Protein AF-A0A5U2F637-F1 (afdb_monomer_lite)

Secondary structure (DSSP, 8-state):
-PPP---TTTS-PPP--TTTTT-------HHHHHHHHHHHHHHHHHHHHTT-PPPPHHHHHHHHHHHHHHHHHHHHHHHHHHHHHHHH-TTHHHHHHHHTS-HHHHHHHHHHHHHHHHHHHHHHHTT----HHHHHIIIIIHHHHHHHHHHHHHHS-HHHHHHHHHTT-GGGGGTTT--HHHHHHHHHHHHHHHHHHHHHHHHTTGGG--HHHHHHHHHHHHHHHHHTT-PPTTHHHH---TT-SSPP-GGGHHHHHHHHT-HHHHHHHHHHHHHHHHHHHHHHTT-S-GGG--

Structure (mmCIF, N/CA/C/O backbone):
data_AF-A0A5U2F637-F1
#
_entry.id   AF-A0A5U2F637-F1
#
loop_
_atom_site.group_PDB
_atom_site.id
_atom_site.type_symbol
_atom_site.label_atom_id
_atom_site.label_alt_id
_atom_site.label_comp_id
_atom_site.label_asym_id
_atom_site.label_entity_id
_atom_site.label_seq_id
_atom_site.pdbx_PDB_ins_code
_atom_site.Cartn_x
_atom_site.Cartn_y
_atom_site.Cartn_z
_atom_site.occupancy
_atom_site.B_iso_or_equiv
_atom_site.auth_seq_id
_atom_site.auth_comp_id
_atom_site.auth_asym_id
_atom_site.auth_atom_id
_atom_site.pdbx_PDB_model_num
ATOM 1 N N . MET A 1 1 ? 24.796 -58.178 67.225 1.00 43.84 1 MET A N 1
ATOM 2 C CA . MET A 1 1 ? 25.295 -56.927 66.615 1.00 43.84 1 MET A CA 1
ATOM 3 C C . MET A 1 1 ? 24.790 -55.768 67.464 1.00 43.84 1 MET A C 1
ATOM 5 O O . MET A 1 1 ? 23.646 -55.365 67.313 1.00 43.84 1 MET A O 1
ATOM 9 N N . SER A 1 2 ? 25.582 -55.337 68.444 1.00 49.50 2 SER A N 1
ATOM 10 C CA . SER A 1 2 ? 25.265 -54.234 69.360 1.00 49.50 2 SER A CA 1
ATOM 11 C C . SER A 1 2 ? 25.283 -52.903 68.608 1.00 49.50 2 SER A C 1
ATOM 13 O O . SER A 1 2 ? 26.287 -52.576 67.977 1.00 49.50 2 SER A O 1
ATOM 15 N N . THR A 1 3 ? 24.191 -52.140 68.660 1.00 60.53 3 THR A N 1
ATOM 16 C CA . THR A 1 3 ? 24.142 -50.770 68.133 1.00 60.53 3 THR A CA 1
ATOM 17 C C . THR A 1 3 ? 25.149 -49.906 68.897 1.00 60.53 3 THR A C 1
ATOM 19 O O . THR A 1 3 ? 25.067 -49.863 70.127 1.00 60.53 3 THR A O 1
ATOM 22 N N . PRO A 1 4 ? 26.113 -49.250 68.228 1.00 63.94 4 PRO A N 1
ATOM 23 C CA . PRO A 1 4 ? 27.088 -48.418 68.917 1.00 63.94 4 PRO A CA 1
ATOM 24 C C . PRO A 1 4 ? 26.373 -47.252 69.606 1.00 63.94 4 PRO A C 1
ATOM 26 O O . PRO A 1 4 ? 25.524 -46.592 69.008 1.00 63.94 4 PRO A O 1
ATOM 29 N N . TYR A 1 5 ? 26.704 -47.027 70.878 1.00 67.06 5 TYR A N 1
ATOM 30 C CA . TYR A 1 5 ? 26.215 -45.896 71.661 1.00 67.06 5 TYR A CA 1
ATOM 31 C C . TYR A 1 5 ? 26.665 -44.594 70.984 1.00 67.06 5 TYR A C 1
ATOM 33 O O . TYR A 1 5 ? 27.862 -44.331 70.863 1.00 67.06 5 TYR A O 1
ATOM 41 N N . ALA A 1 6 ? 25.708 -43.816 70.479 1.00 64.56 6 ALA A N 1
ATOM 42 C CA . ALA A 1 6 ? 25.959 -42.530 69.845 1.00 64.56 6 ALA A CA 1
ATOM 43 C C . ALA A 1 6 ? 25.746 -41.422 70.880 1.00 64.56 6 ALA A C 1
ATOM 45 O O . ALA A 1 6 ? 24.657 -41.286 71.430 1.00 64.56 6 ALA A O 1
ATOM 46 N N . TRP A 1 7 ? 26.789 -40.638 71.149 1.00 70.44 7 TRP A N 1
ATOM 47 C CA . TRP A 1 7 ? 26.692 -39.439 71.981 1.00 70.44 7 TRP A CA 1
ATOM 48 C C . TRP A 1 7 ? 25.786 -38.396 71.306 1.00 70.44 7 TRP A C 1
ATOM 50 O O . TRP A 1 7 ? 25.763 -38.330 70.079 1.00 70.44 7 TRP A O 1
ATOM 60 N N . ASP A 1 8 ? 25.099 -37.545 72.078 1.00 67.12 8 ASP A N 1
ATOM 61 C CA . ASP A 1 8 ? 24.115 -36.561 71.570 1.00 67.12 8 ASP A CA 1
ATOM 62 C C . ASP A 1 8 ? 24.637 -35.667 70.432 1.00 67.12 8 ASP A C 1
ATOM 64 O O . ASP A 1 8 ? 23.891 -35.268 69.538 1.00 67.12 8 ASP A O 1
ATOM 68 N N . TRP A 1 9 ? 25.939 -35.370 70.420 1.00 70.56 9 TRP A N 1
ATOM 69 C CA . TRP A 1 9 ? 26.576 -34.571 69.370 1.00 70.56 9 TRP A CA 1
ATOM 70 C C . TRP A 1 9 ? 26.840 -35.347 68.068 1.00 70.56 9 TRP A C 1
ATOM 72 O O . TRP A 1 9 ? 27.072 -34.724 67.034 1.00 70.56 9 TRP A O 1
ATOM 82 N N . ASN A 1 10 ? 26.777 -36.680 68.114 1.00 70.88 10 ASN A N 1
ATOM 83 C CA . ASN A 1 10 ? 27.029 -37.606 67.009 1.00 70.88 10 ASN A CA 1
ATOM 84 C C . ASN A 1 10 ? 25.766 -38.390 66.584 1.00 70.88 10 ASN A C 1
ATOM 86 O O . ASN A 1 10 ? 25.824 -39.218 65.674 1.00 70.88 10 ASN A O 1
ATOM 90 N N . ALA A 1 11 ? 24.621 -38.145 67.231 1.00 76.06 11 ALA A N 1
ATOM 91 C CA . ALA A 1 11 ? 23.342 -38.718 66.834 1.00 76.06 11 ALA A CA 1
ATOM 92 C C . ALA A 1 11 ? 22.882 -38.129 65.480 1.00 76.06 11 ALA A C 1
ATOM 94 O O . ALA A 1 11 ? 23.006 -36.917 65.262 1.00 76.06 11 ALA A O 1
ATOM 95 N N . PRO A 1 12 ? 22.342 -38.946 64.552 1.00 69.62 12 PRO A N 1
ATOM 96 C CA . PRO A 1 12 ? 21.844 -38.453 63.273 1.00 69.62 12 PRO A CA 1
ATOM 97 C C . PRO A 1 12 ? 20.702 -37.463 63.519 1.00 69.62 12 PRO A C 1
ATOM 99 O O . PRO A 1 12 ? 19.648 -37.817 64.048 1.00 69.62 12 PRO A O 1
ATOM 102 N N . ARG A 1 13 ? 20.921 -36.197 63.153 1.00 70.12 13 ARG A N 1
ATOM 103 C CA . ARG A 1 13 ? 19.916 -35.147 63.334 1.00 70.12 13 ARG A CA 1
ATOM 104 C C . ARG A 1 13 ? 18.735 -35.393 62.387 1.00 70.12 13 ARG A C 1
ATOM 106 O O . ARG A 1 13 ? 18.966 -35.723 61.221 1.00 70.12 13 ARG A O 1
ATOM 113 N N . PRO A 1 14 ? 17.483 -35.215 62.843 1.00 71.44 14 PRO A N 1
ATOM 114 C CA . PRO A 1 14 ? 16.328 -35.317 61.963 1.00 71.44 14 PRO A CA 1
ATOM 115 C C . PRO A 1 14 ? 16.418 -34.256 60.861 1.00 71.44 14 PRO A C 1
ATOM 117 O O . PRO A 1 14 ? 16.835 -33.121 61.106 1.00 71.44 14 PRO A O 1
ATOM 120 N N . ALA A 1 15 ? 16.036 -34.631 59.639 1.00 72.88 15 ALA A N 1
ATOM 121 C CA . ALA A 1 15 ? 16.039 -33.718 58.505 1.00 72.88 15 ALA A CA 1
ATOM 122 C C . ALA A 1 15 ? 15.126 -32.514 58.787 1.00 72.88 15 ALA A C 1
ATOM 124 O O . ALA A 1 15 ? 13.973 -32.672 59.196 1.00 72.88 15 ALA A O 1
ATOM 125 N N . ILE A 1 16 ? 15.655 -31.311 58.574 1.00 66.56 16 ILE A N 1
ATOM 126 C CA . ILE A 1 16 ? 14.912 -30.065 58.753 1.00 66.56 16 ILE A CA 1
ATOM 127 C C . ILE A 1 16 ? 13.988 -29.888 57.548 1.00 66.56 16 ILE A C 1
ATOM 129 O O . ILE A 1 16 ? 14.459 -29.699 56.428 1.00 66.56 16 ILE A O 1
ATOM 133 N N . ASP A 1 17 ? 12.677 -29.939 57.772 1.00 68.69 17 ASP A N 1
ATOM 134 C CA . ASP A 1 17 ? 11.682 -29.609 56.753 1.00 68.69 17 ASP A CA 1
ATOM 135 C C . ASP A 1 17 ? 11.504 -28.071 56.668 1.00 68.69 17 ASP A C 1
ATOM 137 O O . ASP A 1 17 ? 11.117 -27.443 57.663 1.00 68.69 17 ASP A O 1
ATOM 141 N N . PRO A 1 18 ? 11.770 -27.437 55.504 1.00 72.00 18 PRO A N 1
ATOM 142 C CA . PRO A 1 18 ? 11.666 -25.986 55.326 1.00 72.00 18 PRO A CA 1
ATOM 143 C C . PRO A 1 18 ? 10.279 -25.412 55.633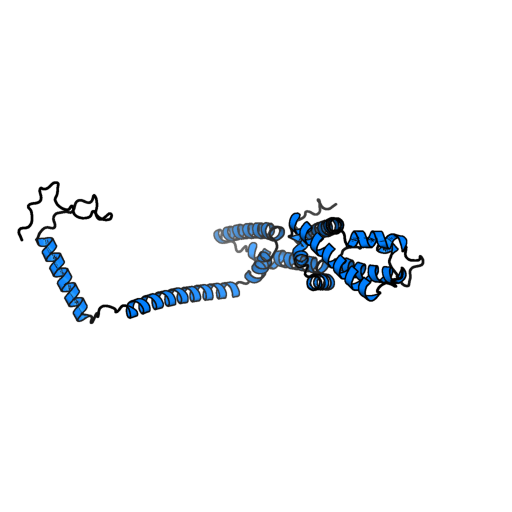 1.00 72.00 18 PRO A C 1
ATOM 145 O O . PRO A 1 18 ? 10.166 -24.236 55.972 1.00 72.00 18 PRO A O 1
ATOM 148 N N . ALA A 1 19 ? 9.216 -26.217 55.522 1.00 67.88 19 ALA A N 1
ATOM 149 C CA . ALA A 1 19 ? 7.849 -25.771 55.788 1.00 67.88 19 ALA A CA 1
ATOM 150 C C . ALA A 1 19 ? 7.513 -25.687 57.291 1.00 67.88 19 ALA A C 1
ATOM 152 O O . ALA A 1 19 ? 6.564 -24.991 57.682 1.00 67.88 19 ALA A O 1
ATOM 153 N N . THR A 1 20 ? 8.276 -26.391 58.135 1.00 61.56 20 THR A N 1
ATOM 154 C CA . THR A 1 20 ? 8.014 -26.540 59.576 1.00 61.56 20 THR A CA 1
ATOM 155 C C . THR A 1 20 ? 9.122 -25.998 60.483 1.00 61.56 20 THR A C 1
ATOM 157 O O . THR A 1 20 ? 8.924 -25.929 61.696 1.00 61.56 20 THR A O 1
ATOM 160 N N . PHE A 1 21 ? 10.252 -25.554 59.932 1.00 62.06 21 PHE A N 1
ATOM 161 C CA . PHE A 1 21 ? 11.333 -24.925 60.692 1.00 62.06 21 PHE A CA 1
ATOM 162 C C . PHE A 1 21 ? 10.887 -23.599 61.346 1.00 62.06 21 PHE A C 1
ATOM 164 O O . PHE A 1 21 ? 10.328 -22.726 60.683 1.00 62.06 21 PHE A O 1
ATOM 171 N N . GLY A 1 22 ? 11.131 -23.446 62.654 1.00 65.31 22 GLY A N 1
ATOM 172 C CA . GLY A 1 22 ? 10.859 -22.214 63.413 1.00 65.31 22 GLY A CA 1
ATOM 173 C C . GLY A 1 22 ? 9.436 -22.049 63.964 1.00 65.31 22 GLY A C 1
ATOM 174 O O . GLY A 1 22 ? 9.148 -21.021 64.570 1.00 65.31 22 GLY A O 1
ATOM 175 N N . LYS A 1 23 ? 8.544 -23.033 63.788 1.00 67.44 23 LYS A N 1
ATOM 176 C CA . LYS A 1 23 ? 7.214 -23.035 64.420 1.00 67.44 23 LYS A CA 1
ATOM 177 C C . LYS A 1 23 ? 7.247 -23.891 65.685 1.00 67.44 23 LYS A C 1
ATOM 179 O O . LYS A 1 23 ? 7.591 -25.070 65.604 1.00 67.44 23 LYS A O 1
ATOM 184 N N . GLU A 1 24 ? 6.882 -23.314 66.830 1.00 60.28 24 GLU A N 1
ATOM 185 C CA . GLU A 1 24 ? 6.656 -24.076 68.062 1.00 60.28 24 GLU A CA 1
ATOM 186 C C . GLU A 1 24 ? 5.583 -25.134 67.790 1.00 60.28 24 GLU A C 1
ATOM 188 O O . GLU A 1 24 ? 4.467 -24.819 67.373 1.00 60.28 24 GLU A O 1
ATOM 193 N N . ARG A 1 25 ? 5.940 -26.409 67.962 1.00 59.81 25 ARG A N 1
ATOM 194 C CA . ARG A 1 25 ? 4.956 -27.489 67.959 1.00 59.81 25 ARG A CA 1
ATOM 195 C C . ARG A 1 25 ? 4.357 -27.516 69.362 1.00 59.81 25 ARG A C 1
ATOM 197 O O . ARG A 1 25 ? 5.101 -27.849 70.283 1.00 59.81 25 ARG A O 1
ATOM 204 N N . PRO A 1 26 ? 3.074 -27.171 69.562 1.00 63.19 26 PRO A N 1
ATOM 205 C CA . PRO A 1 26 ? 2.444 -27.469 70.837 1.00 63.19 26 PRO A CA 1
ATOM 206 C C . PRO A 1 26 ? 2.531 -28.983 71.038 1.00 63.19 26 PRO A C 1
ATOM 208 O O . PRO A 1 26 ? 2.247 -29.739 70.105 1.00 63.19 26 PRO A 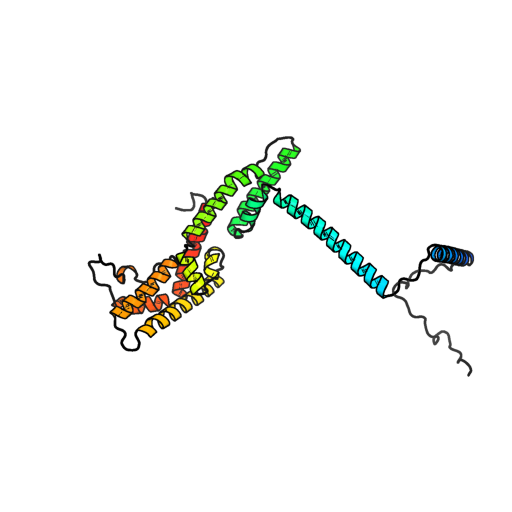O 1
ATOM 211 N N . GLU A 1 27 ? 2.970 -29.435 72.214 1.00 63.97 27 GLU A N 1
ATOM 212 C CA . GLU A 1 27 ? 2.889 -30.856 72.539 1.00 63.97 27 GLU A CA 1
ATOM 213 C C . GLU A 1 27 ? 1.414 -31.250 72.462 1.00 63.97 27 GLU A C 1
ATOM 215 O O . GLU A 1 27 ? 0.579 -30.752 73.221 1.00 63.97 27 GLU A O 1
ATOM 220 N N . GLU A 1 28 ? 1.063 -32.054 71.457 1.00 62.44 28 GLU A N 1
ATOM 221 C CA . GLU A 1 28 ? -0.312 -32.489 71.258 1.00 62.44 28 GLU A CA 1
ATOM 222 C C . GLU A 1 28 ? -0.743 -33.254 72.512 1.00 62.44 28 GLU A C 1
ATOM 224 O O . GLU A 1 28 ? -0.274 -34.364 72.770 1.00 62.44 28 GLU A O 1
ATOM 229 N N . SER A 1 29 ? -1.629 -32.646 73.309 1.00 78.31 29 SER A N 1
ATOM 230 C CA . SER A 1 29 ? -2.263 -33.310 74.446 1.00 78.31 29 SER A CA 1
ATOM 231 C C . SER A 1 29 ? -2.798 -34.669 73.994 1.00 78.31 29 SER A C 1
ATOM 233 O O . SER A 1 29 ? -3.396 -34.781 72.919 1.00 78.31 29 SER A O 1
ATOM 235 N N . GLY A 1 30 ? -2.603 -35.710 74.811 1.00 81.06 30 GLY A N 1
ATOM 236 C CA . GLY A 1 30 ? -3.039 -37.072 74.481 1.00 81.06 30 GLY A CA 1
ATOM 237 C C . GLY A 1 30 ? -4.517 -37.145 74.074 1.00 81.06 30 GLY A C 1
ATOM 238 O O . GLY A 1 30 ? -4.877 -37.943 73.212 1.00 81.06 30 GLY A O 1
ATOM 239 N N . LEU A 1 31 ? -5.348 -36.242 74.609 1.00 84.25 31 LEU A N 1
ATOM 240 C CA . LEU A 1 31 ? -6.750 -36.070 74.227 1.00 84.25 31 LEU A CA 1
ATOM 241 C C . LEU A 1 31 ? -6.914 -35.609 72.768 1.00 84.25 31 LEU A C 1
ATOM 243 O O . LEU A 1 31 ? -7.700 -36.188 72.028 1.00 84.25 31 LEU A O 1
ATOM 247 N N . THR A 1 32 ? -6.157 -34.602 72.331 1.00 84.94 32 THR A N 1
ATOM 248 C CA . THR A 1 32 ? -6.201 -34.066 70.960 1.00 84.94 32 THR A CA 1
ATOM 249 C C . THR A 1 32 ? -5.824 -35.136 69.942 1.00 84.94 32 THR A C 1
ATOM 251 O O . THR A 1 32 ? -6.454 -35.260 68.892 1.00 84.94 32 THR A O 1
ATOM 254 N N . ARG A 1 33 ? -4.835 -35.969 70.284 1.00 83.06 33 ARG A N 1
ATOM 255 C CA . ARG A 1 33 ? -4.429 -37.105 69.455 1.00 83.06 33 ARG A CA 1
ATOM 256 C C . ARG A 1 33 ? -5.527 -38.167 69.358 1.00 83.06 33 ARG A C 1
ATOM 258 O O . ARG A 1 33 ? -5.734 -38.718 68.281 1.00 83.06 33 ARG A O 1
ATOM 265 N N . LEU A 1 34 ? -6.234 -38.439 70.458 1.00 88.25 34 LEU A N 1
ATOM 266 C CA . LEU A 1 34 ? -7.373 -39.363 70.474 1.00 88.25 34 LEU A CA 1
ATOM 267 C C . LEU A 1 34 ? -8.562 -38.830 69.665 1.00 88.25 34 LEU A C 1
ATOM 269 O O . LEU A 1 34 ? -9.147 -39.595 68.904 1.00 88.25 34 LEU A O 1
ATOM 273 N N . ILE A 1 35 ? -8.870 -37.533 69.759 1.00 89.56 35 ILE A N 1
ATOM 274 C CA . ILE A 1 35 ? -9.914 -36.881 68.950 1.00 89.56 35 ILE A CA 1
ATOM 275 C C . ILE A 1 35 ? -9.577 -37.003 67.459 1.00 89.56 35 ILE A C 1
ATOM 277 O O . ILE A 1 35 ? -10.392 -37.491 66.687 1.00 89.56 35 ILE A O 1
ATOM 281 N N . ALA A 1 36 ? -8.341 -36.686 67.063 1.00 87.62 36 ALA A N 1
ATOM 282 C CA . ALA A 1 36 ? -7.905 -36.808 65.671 1.00 87.62 36 ALA A CA 1
ATOM 283 C C . ALA A 1 36 ? -7.944 -38.257 65.139 1.00 87.62 36 ALA A C 1
ATOM 285 O O . ALA A 1 36 ? -8.124 -38.478 63.938 1.00 87.62 36 ALA A O 1
ATOM 286 N N . LEU A 1 37 ? -7.746 -39.256 6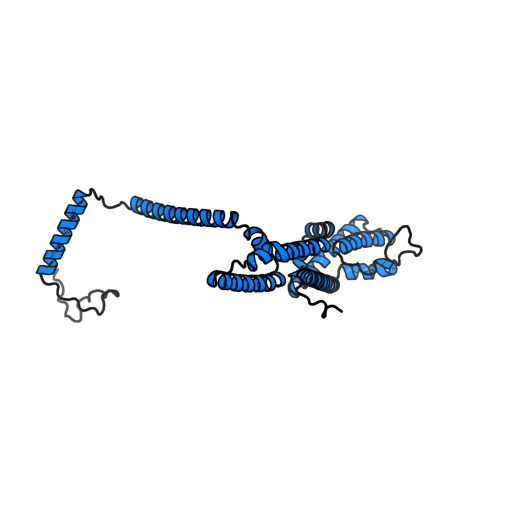6.007 1.00 89.50 37 LEU A N 1
ATOM 287 C CA . LEU A 1 37 ? -7.907 -40.668 65.649 1.00 89.50 37 LEU A CA 1
ATOM 288 C C . LEU A 1 37 ? -9.382 -41.031 65.451 1.00 89.50 37 LEU A C 1
ATOM 290 O O . LEU A 1 37 ? -9.694 -41.690 64.461 1.00 89.50 37 LEU A O 1
ATOM 294 N N . PHE A 1 38 ? -10.266 -40.556 66.331 1.00 90.56 38 PHE A N 1
ATOM 295 C CA . PHE A 1 38 ? -11.715 -40.737 66.211 1.00 90.56 38 PHE A CA 1
ATOM 296 C C . PHE A 1 38 ? -12.266 -40.081 64.942 1.00 90.56 38 PHE A C 1
ATOM 298 O O . PHE A 1 38 ? -12.984 -40.726 64.183 1.00 90.56 38 PHE A O 1
ATOM 305 N N . ASP A 1 39 ? -11.858 -38.844 64.653 1.00 90.94 39 ASP A N 1
ATOM 306 C CA . ASP A 1 39 ? -12.249 -38.127 63.436 1.00 90.94 39 ASP A CA 1
ATOM 307 C C . ASP A 1 39 ? -11.784 -38.877 62.181 1.00 90.94 39 ASP A C 1
ATOM 309 O O . ASP A 1 39 ? -12.542 -39.048 61.227 1.00 90.94 39 ASP A O 1
ATOM 313 N N . ARG A 1 40 ? -10.556 -39.416 62.191 1.00 86.31 40 ARG A N 1
ATOM 314 C CA . ARG A 1 40 ? -10.055 -40.269 61.101 1.00 86.31 40 ARG A CA 1
ATOM 315 C C . ARG A 1 40 ? -10.835 -41.571 60.955 1.00 86.31 40 ARG A C 1
ATOM 317 O O . ARG A 1 40 ? -10.991 -42.049 59.831 1.00 86.31 40 ARG A O 1
ATOM 324 N N . GLU A 1 41 ? -11.275 -42.185 62.049 1.00 86.81 41 GLU A N 1
ATOM 325 C CA . GLU A 1 41 ? -12.129 -43.375 61.996 1.00 86.81 41 GLU A CA 1
ATOM 326 C C . GLU A 1 41 ? -13.518 -43.046 61.451 1.00 86.81 41 GLU A C 1
ATOM 328 O O . GLU A 1 41 ? -14.007 -43.772 60.583 1.00 86.81 41 GLU A O 1
ATOM 333 N N . GLU A 1 42 ? -14.115 -41.927 61.863 1.00 85.69 42 GLU A N 1
ATOM 334 C CA . GLU A 1 42 ? -15.370 -41.439 61.294 1.00 85.69 42 GLU A CA 1
ATOM 335 C C . GLU A 1 42 ? -15.237 -41.151 59.800 1.00 85.69 42 GLU A C 1
ATOM 337 O O . GLU A 1 42 ? -16.087 -41.566 59.010 1.00 85.69 42 GLU A O 1
ATOM 342 N N . GLU A 1 43 ? -14.165 -40.475 59.387 1.00 82.19 43 GLU A N 1
ATOM 343 C CA . GLU A 1 43 ? -13.862 -40.239 57.981 1.00 82.19 43 GLU A CA 1
ATOM 344 C C . GLU A 1 43 ? -13.751 -41.565 57.229 1.00 82.19 43 GLU A C 1
ATOM 346 O O . GLU A 1 43 ? -14.415 -41.739 56.210 1.00 82.19 43 GLU A O 1
ATOM 351 N N . ARG A 1 44 ? -12.987 -42.539 57.738 1.00 78.31 44 ARG A N 1
ATOM 352 C CA . ARG A 1 44 ? -12.861 -43.872 57.122 1.00 78.31 44 ARG A CA 1
ATOM 353 C C . ARG A 1 44 ? -14.205 -44.588 57.016 1.00 78.31 44 ARG A C 1
ATOM 355 O O . ARG A 1 44 ? -14.497 -45.154 55.965 1.00 78.31 44 ARG A O 1
ATOM 362 N N . ALA A 1 45 ? -15.038 -44.529 58.052 1.00 81.88 45 ALA A N 1
ATOM 363 C CA . ALA A 1 45 ? -16.374 -45.112 58.040 1.00 81.88 45 ALA A CA 1
ATOM 364 C C . ALA A 1 45 ? -17.289 -44.415 57.017 1.00 81.88 45 ALA A C 1
ATOM 366 O O . ALA A 1 45 ? -18.041 -45.082 56.306 1.00 81.88 45 ALA A O 1
ATOM 367 N N . ARG A 1 46 ? -17.200 -43.084 56.884 1.00 80.19 46 ARG A N 1
ATOM 368 C CA . ARG A 1 46 ? -17.910 -42.303 55.855 1.00 80.19 46 ARG A CA 1
ATOM 369 C C . ARG A 1 46 ? -17.416 -42.645 54.446 1.00 80.19 46 ARG A C 1
ATOM 371 O O . ARG A 1 46 ? -18.243 -42.820 53.559 1.00 80.19 46 ARG A O 1
ATOM 378 N N . TRP A 1 47 ? -16.106 -42.797 54.252 1.00 69.44 47 TRP A N 1
ATOM 379 C CA . TRP A 1 47 ? -15.472 -43.205 52.990 1.00 69.44 47 TRP A CA 1
ATOM 380 C C . TRP A 1 47 ? -15.857 -44.630 52.564 1.00 69.44 47 TRP A C 1
ATOM 382 O O . TRP A 1 47 ? -16.094 -44.877 51.382 1.00 69.44 47 TRP A O 1
ATOM 392 N N . GLN A 1 48 ? -15.967 -45.560 53.517 1.00 71.06 48 GLN A N 1
ATOM 393 C CA . GLN A 1 48 ? -16.445 -46.921 53.255 1.00 71.06 48 GLN A CA 1
ATOM 394 C C . GLN A 1 48 ? -17.942 -46.944 52.919 1.00 71.06 48 GLN A C 1
ATOM 396 O O . GLN A 1 48 ? -18.346 -47.620 51.976 1.00 71.06 48 GLN A O 1
ATOM 401 N N . LYS A 1 49 ? -18.764 -46.162 53.635 1.00 74.25 49 LYS A N 1
ATOM 402 C CA . LYS A 1 49 ? -20.206 -46.032 53.356 1.00 74.25 49 LYS A CA 1
ATOM 403 C C . LYS A 1 49 ? -20.501 -45.342 52.021 1.00 74.25 49 LYS A C 1
ATOM 405 O O . LYS A 1 49 ? -21.499 -45.668 51.391 1.00 74.25 49 LYS A O 1
ATOM 410 N N . SER A 1 50 ? -19.654 -44.411 51.580 1.00 64.88 50 SER A N 1
ATOM 411 C CA . SER A 1 50 ? -19.815 -43.701 50.304 1.00 64.88 50 SER A CA 1
ATOM 412 C C . SER A 1 50 ? -19.308 -44.482 49.084 1.00 64.88 50 SER A C 1
ATOM 414 O O . SER A 1 50 ? -19.384 -43.971 47.968 1.00 64.88 50 SER A O 1
ATOM 416 N N . GLY A 1 51 ? -18.797 -45.709 49.269 1.00 64.88 51 GLY A N 1
ATOM 417 C CA . GLY A 1 51 ? -18.268 -46.533 48.177 1.00 64.88 51 GLY A CA 1
ATOM 418 C C . GLY A 1 51 ? -17.016 -45.942 47.519 1.00 64.88 51 GLY A C 1
ATOM 419 O O . GLY A 1 51 ? -16.722 -46.240 46.360 1.00 64.88 51 GLY A O 1
ATOM 420 N N . GLY A 1 52 ? -16.288 -45.071 48.226 1.00 61.00 52 GLY A N 1
ATOM 421 C CA . GLY A 1 52 ? -15.136 -44.357 47.689 1.00 61.00 52 GLY A CA 1
ATOM 422 C C . GLY A 1 52 ? -13.922 -45.266 47.506 1.00 61.00 52 GLY A C 1
ATOM 423 O O . GLY A 1 52 ? -13.068 -45.346 48.385 1.00 61.00 52 GLY A O 1
ATOM 424 N N . SER A 1 53 ? -13.814 -45.925 46.352 1.00 65.88 53 SER A N 1
ATOM 425 C CA . SER A 1 53 ? -12.568 -46.580 45.940 1.00 65.88 53 SER A CA 1
ATOM 426 C C . SER A 1 53 ? -11.482 -45.517 45.690 1.00 65.88 53 SER A C 1
ATOM 428 O O . SER A 1 53 ? -11.784 -44.487 45.071 1.00 65.88 53 SER A O 1
ATOM 430 N N . PRO A 1 54 ? -10.225 -45.701 46.147 1.00 67.88 54 PRO A N 1
ATOM 431 C CA . PRO A 1 54 ? -9.141 -44.775 45.839 1.00 67.88 54 PRO A CA 1
ATOM 432 C C . PRO A 1 54 ? -9.017 -44.616 44.322 1.00 67.88 54 PRO A C 1
ATOM 434 O O . PRO A 1 54 ? -8.721 -45.584 43.630 1.00 67.88 54 PRO A O 1
ATOM 437 N N . LYS A 1 55 ? -9.236 -43.399 43.800 1.00 66.31 55 LYS A N 1
ATOM 438 C CA . LYS A 1 55 ? -9.148 -43.139 42.354 1.00 66.31 55 LYS A CA 1
ATOM 439 C C . LYS A 1 55 ? -7.816 -43.647 41.818 1.00 66.31 55 LYS A C 1
ATOM 441 O O . LYS A 1 55 ? -6.752 -43.156 42.234 1.00 66.31 55 LYS A O 1
ATOM 446 N N . THR A 1 56 ? -7.898 -44.608 40.902 1.00 76.81 56 THR A N 1
ATOM 447 C CA . THR A 1 56 ? -6.736 -45.201 40.248 1.00 76.81 56 THR A CA 1
ATOM 448 C C . THR A 1 56 ? -6.026 -44.105 39.451 1.00 76.81 56 THR A C 1
ATOM 450 O O . THR A 1 56 ? -6.634 -43.110 39.055 1.00 76.81 56 THR A O 1
ATOM 453 N N . TYR A 1 57 ? -4.722 -44.239 39.212 1.00 77.00 57 TYR A N 1
ATOM 454 C CA . TYR A 1 57 ? -3.963 -43.288 38.389 1.00 77.00 57 TYR A CA 1
ATOM 455 C C . TYR A 1 57 ? -4.665 -42.873 37.068 1.00 77.00 57 TYR A C 1
ATOM 457 O O . TYR A 1 57 ? -4.774 -41.666 36.832 1.00 77.00 57 TYR A O 1
ATOM 465 N N . PRO A 1 58 ? -5.224 -43.794 36.249 1.00 81.69 58 PRO A N 1
ATOM 466 C CA . PRO A 1 58 ? -5.994 -43.424 35.059 1.00 81.69 58 PRO A CA 1
ATOM 467 C C . PRO A 1 58 ? -7.257 -42.604 35.363 1.00 81.69 58 PRO A C 1
ATOM 469 O O . PRO A 1 58 ? -7.557 -41.680 34.612 1.00 81.69 58 PRO A O 1
ATOM 472 N N . ASP A 1 59 ? -7.947 -42.846 36.481 1.00 81.06 59 ASP A N 1
ATOM 473 C CA . ASP A 1 59 ? -9.127 -42.060 36.879 1.00 81.06 59 ASP A CA 1
ATOM 474 C C . ASP A 1 59 ? -8.749 -40.613 37.216 1.00 81.06 59 ASP A C 1
ATOM 476 O O . ASP A 1 59 ? -9.477 -39.679 36.892 1.00 81.06 59 ASP A O 1
ATOM 480 N N . ARG A 1 60 ? -7.570 -40.397 37.815 1.00 79.88 60 ARG A N 1
ATOM 481 C CA . ARG A 1 60 ? -7.049 -39.043 38.079 1.00 79.88 60 ARG A CA 1
ATOM 482 C C . ARG A 1 60 ? -6.674 -38.322 36.785 1.00 79.88 60 ARG A C 1
ATOM 484 O O . ARG A 1 60 ? -6.892 -37.116 36.665 1.00 79.88 60 ARG A O 1
ATOM 491 N N . ILE A 1 61 ? -6.123 -39.041 35.806 1.00 83.69 61 ILE A N 1
ATOM 492 C CA . ILE A 1 61 ? -5.871 -38.483 34.471 1.00 83.69 61 ILE A CA 1
ATOM 493 C C . ILE A 1 61 ? -7.199 -38.107 33.806 1.00 83.69 61 ILE A C 1
ATOM 495 O O . ILE A 1 61 ? -7.323 -37.001 33.279 1.00 83.69 61 ILE A O 1
ATOM 499 N N . ARG A 1 62 ? -8.216 -38.970 33.888 1.00 84.38 62 ARG A N 1
ATOM 500 C CA . ARG A 1 62 ? -9.541 -38.688 33.331 1.00 84.38 62 ARG A CA 1
ATOM 501 C C . ARG A 1 62 ? -10.191 -37.467 33.987 1.00 84.38 62 ARG A C 1
ATOM 503 O O . ARG A 1 62 ? -10.529 -36.519 33.297 1.00 84.38 62 ARG A O 1
ATOM 510 N N . ASP A 1 63 ? -10.200 -37.388 35.314 1.00 84.69 63 ASP A N 1
ATOM 511 C CA . ASP A 1 63 ? -10.705 -36.211 36.036 1.00 84.69 63 ASP A CA 1
ATOM 512 C C . ASP A 1 63 ? -9.975 -34.912 35.648 1.00 84.69 63 ASP A C 1
ATOM 514 O O . ASP A 1 63 ? -10.576 -33.842 35.532 1.00 84.69 63 ASP A O 1
ATOM 518 N N . THR A 1 64 ? -8.646 -34.962 35.501 1.00 85.25 64 THR A N 1
ATOM 519 C CA . THR A 1 64 ? -7.858 -33.767 35.151 1.00 85.25 64 THR A CA 1
ATOM 520 C C . THR A 1 64 ? -8.073 -33.335 33.705 1.00 85.25 64 THR A C 1
ATOM 522 O O . THR A 1 64 ? -8.076 -32.133 33.431 1.00 85.25 64 THR A O 1
ATOM 525 N N . THR A 1 65 ? -8.274 -34.283 32.790 1.00 86.44 65 THR A N 1
ATOM 526 C CA . THR A 1 65 ? -8.617 -34.005 31.390 1.00 86.44 65 THR A CA 1
ATOM 527 C C . THR A 1 65 ? -10.040 -33.467 31.276 1.00 86.44 65 THR A C 1
ATOM 529 O O . THR A 1 65 ? -10.205 -32.379 30.735 1.00 86.44 65 THR A O 1
ATOM 532 N N . GLU A 1 66 ? -11.022 -34.090 31.927 1.00 88.50 66 GLU A N 1
ATOM 533 C CA . GLU A 1 66 ? -12.412 -33.614 32.001 1.00 88.50 66 GLU A CA 1
ATOM 534 C C . GLU A 1 66 ? -12.503 -32.187 32.577 1.00 88.50 66 GLU A C 1
ATOM 536 O O . GLU A 1 66 ? -13.194 -31.320 32.040 1.00 88.50 66 GLU A O 1
ATOM 541 N N . ARG A 1 67 ? -11.747 -31.867 33.638 1.00 87.69 67 ARG A N 1
ATOM 542 C CA . ARG A 1 67 ? -11.679 -30.494 34.184 1.00 87.69 67 ARG A CA 1
ATOM 543 C C . ARG A 1 67 ? -11.083 -29.488 33.199 1.00 87.69 67 ARG A C 1
ATOM 545 O O . ARG A 1 67 ? -11.504 -28.333 33.164 1.00 87.69 67 ARG A O 1
ATOM 552 N N . ARG A 1 68 ? -10.082 -29.893 32.414 1.00 87.94 68 ARG A N 1
ATOM 553 C CA . ARG A 1 68 ? -9.483 -29.036 31.377 1.00 87.94 68 ARG A CA 1
ATOM 554 C C . ARG A 1 68 ? -10.437 -28.831 30.208 1.00 87.94 68 ARG A C 1
ATOM 556 O O . ARG A 1 68 ? -10.522 -27.714 29.706 1.00 87.94 68 ARG A O 1
ATOM 563 N N . GLU A 1 69 ? -11.145 -29.876 29.799 1.00 90.62 69 GLU A N 1
ATOM 564 C CA . GLU A 1 69 ? -12.145 -29.832 28.733 1.00 90.62 69 GLU A CA 1
ATOM 565 C C . GLU A 1 69 ? -13.327 -28.956 29.135 1.00 90.62 69 GLU A C 1
ATOM 567 O O . GLU A 1 69 ? -13.612 -27.983 28.452 1.00 90.62 69 GLU A O 1
ATOM 572 N N . THR A 1 70 ? -13.906 -29.157 30.318 1.00 91.88 70 THR A N 1
ATOM 573 C CA . THR A 1 70 ? -14.993 -28.305 30.837 1.00 91.88 70 THR A CA 1
ATOM 574 C C . THR A 1 70 ? -14.576 -26.839 31.017 1.00 91.88 70 THR A C 1
ATOM 576 O O . THR A 1 70 ? -15.336 -25.920 30.689 1.00 91.88 70 THR A O 1
ATOM 579 N N . ALA A 1 71 ? -13.349 -26.571 31.478 1.00 92.00 71 ALA A N 1
ATOM 580 C CA . ALA A 1 71 ? -12.797 -25.215 31.541 1.00 92.00 71 ALA A CA 1
ATOM 581 C C . ALA A 1 71 ? -12.577 -24.602 30.144 1.00 92.00 71 ALA A C 1
ATOM 583 O O . ALA A 1 71 ? -12.787 -23.404 29.932 1.00 92.00 71 ALA A O 1
ATOM 584 N N . ARG A 1 72 ? -12.160 -25.412 29.167 1.00 92.12 72 ARG A N 1
ATOM 585 C CA . ARG A 1 72 ? -12.026 -24.990 27.771 1.00 92.12 72 ARG A CA 1
ATOM 586 C C . ARG A 1 72 ? -13.398 -24.707 27.162 1.00 92.12 72 ARG A C 1
ATOM 588 O O . ARG A 1 72 ? -13.557 -23.662 26.538 1.00 92.12 72 ARG A O 1
ATOM 595 N N . ASP A 1 73 ? -14.374 -25.575 27.379 1.00 92.56 73 ASP A N 1
ATOM 596 C CA . ASP A 1 73 ? -15.718 -25.482 26.814 1.00 92.56 73 ASP A CA 1
ATOM 597 C C . ASP A 1 73 ? -16.488 -24.301 27.393 1.00 92.56 73 ASP A C 1
ATOM 599 O O . ASP A 1 73 ? -17.073 -23.519 26.645 1.00 92.56 73 ASP A O 1
ATOM 603 N N . SER A 1 74 ? -16.400 -24.075 28.705 1.00 93.25 74 SER A N 1
ATOM 604 C CA . SER A 1 74 ? -16.942 -22.861 29.331 1.00 93.25 74 SER A CA 1
ATOM 605 C C . SER A 1 74 ? -16.306 -21.588 28.760 1.00 93.25 74 SER A C 1
ATOM 607 O O . SER A 1 74 ? -17.015 -20.628 28.449 1.00 93.25 74 SER A O 1
ATOM 609 N N . LYS A 1 75 ? -14.987 -21.583 28.518 1.00 93.31 75 LYS A N 1
ATOM 610 C CA . LYS A 1 75 ? -14.289 -20.459 27.871 1.00 93.31 75 LYS A CA 1
ATOM 611 C C . LYS A 1 75 ? -14.690 -20.276 26.404 1.00 93.31 75 LYS A C 1
ATOM 613 O O . LYS A 1 75 ? -14.801 -19.141 25.936 1.00 93.31 75 LYS A O 1
ATOM 618 N N . LEU A 1 76 ? -14.914 -21.363 25.670 1.00 92.75 76 LEU A N 1
ATOM 619 C CA . LEU A 1 76 ? -15.417 -21.323 24.298 1.00 92.75 76 LEU A CA 1
ATOM 620 C C . LEU A 1 76 ? -16.853 -20.797 24.253 1.00 92.75 76 LEU A C 1
ATOM 622 O O . LEU A 1 76 ? -17.148 -19.957 23.406 1.00 92.75 76 LEU A O 1
ATOM 626 N N . ALA A 1 77 ? -17.711 -21.199 25.191 1.00 93.06 77 ALA A N 1
ATOM 627 C CA . ALA A 1 77 ? -19.073 -20.691 25.324 1.00 93.06 77 ALA A CA 1
ATOM 628 C C . ALA A 1 77 ? -19.094 -19.187 25.658 1.00 93.06 77 ALA A C 1
ATOM 630 O O . ALA A 1 77 ? -19.836 -18.421 25.043 1.00 93.06 77 ALA A O 1
ATOM 631 N N . GLU A 1 78 ? -18.232 -18.733 26.571 1.00 92.12 78 GLU A N 1
ATOM 632 C CA . GLU A 1 78 ? -17.977 -17.312 26.859 1.00 92.12 78 GLU A CA 1
ATOM 633 C C . GLU A 1 78 ? -17.561 -16.531 25.601 1.00 92.12 78 GLU A C 1
ATOM 635 O O . GLU A 1 78 ? -18.111 -15.469 25.296 1.00 92.12 78 GLU A O 1
ATOM 640 N N . LEU A 1 79 ? -16.594 -17.055 24.841 1.00 91.56 79 LEU A N 1
ATOM 641 C CA . LEU A 1 79 ? -16.132 -16.439 23.597 1.00 91.56 79 LEU A CA 1
ATOM 642 C C . LEU A 1 79 ? -17.219 -16.439 22.520 1.00 91.56 79 LEU A C 1
ATOM 644 O O . LEU A 1 79 ? -17.336 -15.457 21.790 1.00 91.56 79 LEU A O 1
ATOM 648 N N . ALA A 1 80 ? -18.022 -17.498 22.426 1.00 89.69 80 ALA A N 1
ATOM 649 C CA . ALA A 1 80 ? -19.148 -17.584 21.504 1.00 89.69 80 ALA A CA 1
ATOM 650 C C . ALA A 1 80 ? -20.198 -16.510 21.820 1.00 89.69 80 ALA A C 1
ATOM 652 O O . ALA A 1 80 ? -20.610 -15.785 20.917 1.00 89.69 80 ALA A O 1
ATOM 653 N N . LYS A 1 81 ? -20.543 -16.314 23.101 1.00 87.25 81 LYS A N 1
ATOM 654 C CA . LYS A 1 81 ? -21.436 -15.229 23.545 1.00 87.25 81 LYS A CA 1
ATOM 655 C C . LYS A 1 81 ? -20.871 -13.849 23.208 1.00 87.25 81 LYS A C 1
ATOM 657 O O . LYS A 1 81 ? -21.589 -13.013 22.668 1.00 87.25 81 LYS A O 1
ATOM 662 N N . LYS A 1 82 ? -19.578 -13.614 23.460 1.00 85.06 82 LYS A N 1
ATOM 663 C CA . LYS A 1 82 ? -18.903 -12.346 23.113 1.00 85.06 82 LYS A CA 1
ATOM 664 C C . LYS A 1 82 ? -18.883 -12.097 21.606 1.00 85.06 82 LYS A C 1
ATOM 666 O O . LYS A 1 82 ? -19.109 -10.971 21.176 1.00 85.06 82 LYS A O 1
ATOM 671 N N . ARG A 1 83 ? -18.650 -13.137 20.801 1.00 81.69 83 ARG A N 1
ATOM 672 C CA . ARG A 1 83 ? -18.710 -13.065 19.334 1.00 81.69 83 ARG A CA 1
ATOM 673 C C . ARG A 1 83 ? -20.115 -12.746 18.840 1.00 81.69 83 ARG A C 1
ATOM 675 O O . ARG A 1 83 ? -20.246 -11.880 17.987 1.00 81.69 83 ARG A O 1
ATOM 682 N N . LEU A 1 84 ? -21.140 -13.392 19.396 1.00 81.69 84 LEU A N 1
ATOM 683 C CA . LEU A 1 84 ? -22.536 -13.114 19.062 1.00 81.69 84 LEU A CA 1
ATOM 684 C C . LEU A 1 84 ? -22.908 -11.667 19.420 1.00 81.69 84 LEU A C 1
ATOM 686 O O . LEU A 1 84 ? -23.454 -10.950 18.591 1.00 81.69 84 LEU A O 1
ATOM 690 N N . ALA A 1 85 ? -22.533 -11.206 20.616 1.00 78.25 85 ALA A N 1
ATOM 691 C CA . ALA A 1 85 ? -22.753 -9.827 21.046 1.00 78.25 85 ALA A CA 1
ATOM 692 C C . ALA A 1 85 ? -22.035 -8.812 20.140 1.00 78.25 85 ALA A C 1
ATOM 694 O O . ALA A 1 85 ? -22.621 -7.802 19.767 1.00 78.25 85 ALA A O 1
ATOM 695 N N . ALA A 1 86 ? -20.794 -9.099 19.733 1.00 76.06 86 ALA A N 1
ATOM 696 C CA . ALA A 1 86 ? -20.051 -8.262 18.795 1.00 76.06 86 ALA A CA 1
ATOM 697 C C . ALA A 1 86 ? -20.636 -8.301 17.371 1.00 76.06 86 ALA A C 1
ATOM 699 O O . ALA A 1 86 ? -20.574 -7.302 16.661 1.00 76.06 86 ALA A O 1
ATOM 700 N N . ALA A 1 87 ? -21.198 -9.430 16.933 1.00 75.56 87 ALA A N 1
ATOM 701 C CA . ALA A 1 87 ? -21.873 -9.538 15.640 1.00 75.56 87 ALA A CA 1
ATOM 702 C C . ALA A 1 87 ? -23.181 -8.731 15.610 1.00 75.56 87 ALA A C 1
ATOM 704 O O . ALA A 1 87 ? -23.496 -8.118 14.594 1.00 75.56 87 ALA A O 1
ATOM 705 N N . SER A 1 88 ? -23.902 -8.690 16.733 1.00 75.38 88 SER A N 1
ATOM 706 C CA . SER A 1 88 ? -25.115 -7.882 16.904 1.00 75.38 88 SER A CA 1
ATOM 707 C C . SER A 1 88 ? -24.836 -6.389 17.110 1.00 75.38 88 SER A C 1
ATOM 709 O O . SER A 1 88 ? -25.753 -5.574 16.995 1.00 75.38 88 SER A O 1
ATOM 711 N N . ASP A 1 89 ? -23.595 -6.006 17.420 1.00 82.19 89 ASP A N 1
ATOM 712 C CA . ASP A 1 89 ? -23.223 -4.609 17.615 1.00 82.19 89 ASP A CA 1
ATOM 713 C C . ASP A 1 89 ? -23.142 -3.871 16.269 1.00 82.19 89 ASP A C 1
ATOM 715 O O . ASP A 1 89 ? -22.260 -4.104 15.436 1.00 82.19 89 ASP A O 1
ATOM 719 N N . ARG A 1 90 ? -24.070 -2.929 16.074 1.00 81.06 90 ARG A N 1
ATOM 720 C CA . ARG A 1 90 ? -24.173 -2.090 14.874 1.00 81.06 90 ARG A CA 1
ATOM 721 C C . ARG A 1 90 ? -22.895 -1.285 14.612 1.00 81.06 90 ARG A C 1
ATOM 723 O O . ARG A 1 90 ? -22.603 -0.975 13.455 1.00 81.06 90 ARG A O 1
ATOM 730 N N . ASP A 1 91 ? -22.142 -0.938 15.656 1.00 85.00 91 ASP A N 1
ATOM 731 C CA . ASP A 1 91 ? -20.921 -0.133 15.558 1.00 85.00 91 ASP A CA 1
ATOM 732 C C . ASP A 1 91 ? -19.695 -0.965 15.137 1.00 85.00 91 ASP A C 1
ATOM 734 O O . ASP A 1 91 ? -18.770 -0.445 14.498 1.00 85.00 91 ASP A O 1
ATOM 738 N N . ASN A 1 92 ? -19.696 -2.269 15.428 1.00 86.50 92 ASN A N 1
ATOM 739 C CA . ASN A 1 92 ? -18.567 -3.172 15.208 1.00 86.50 92 ASN A CA 1
ATOM 740 C C . ASN A 1 92 ? -17.973 -3.165 13.777 1.00 86.50 92 ASN A C 1
ATOM 742 O O . ASN A 1 92 ? -16.744 -3.091 13.660 1.00 86.50 92 ASN A O 1
ATOM 746 N N . PRO A 1 93 ? -18.745 -3.172 12.667 1.00 88.50 93 PRO A N 1
ATOM 747 C CA . PRO A 1 93 ? -18.152 -3.163 11.324 1.00 88.50 93 PRO A CA 1
ATOM 748 C C . PRO A 1 93 ? -17.329 -1.896 11.049 1.00 88.50 93 PRO A C 1
ATOM 750 O O . PRO A 1 93 ? -16.253 -1.961 10.451 1.00 88.50 93 PRO A O 1
ATOM 753 N N . VAL A 1 94 ? -17.787 -0.734 11.522 1.00 91.88 94 VAL A N 1
ATOM 754 C CA . VAL A 1 94 ? -17.079 0.541 11.330 1.00 91.88 94 VAL A CA 1
ATOM 755 C C . VAL A 1 94 ? -15.823 0.590 12.199 1.00 91.88 94 VAL A C 1
ATOM 757 O O . VAL A 1 94 ? -14.766 1.022 11.736 1.00 91.88 94 VAL A O 1
ATOM 760 N N . ILE A 1 95 ? -15.909 0.102 13.439 1.00 91.81 95 ILE A N 1
ATOM 761 C CA . ILE A 1 95 ? -14.761 0.022 14.350 1.00 91.81 95 ILE A CA 1
ATOM 762 C C . ILE A 1 95 ? -13.707 -0.965 13.835 1.00 91.81 95 ILE A C 1
ATOM 764 O O . ILE A 1 95 ? -12.513 -0.676 13.903 1.00 91.81 95 ILE A O 1
ATOM 768 N N . THR A 1 96 ? -14.125 -2.081 13.241 1.00 92.12 96 THR A N 1
ATOM 769 C CA . THR A 1 96 ? -13.221 -3.055 12.613 1.00 92.12 96 THR A CA 1
ATOM 770 C C . THR A 1 96 ? -12.460 -2.421 11.449 1.00 92.12 96 THR A C 1
ATOM 772 O O . THR A 1 96 ? -11.234 -2.519 11.385 1.00 92.12 96 THR A O 1
ATOM 775 N N . ARG A 1 97 ? -13.158 -1.676 10.581 1.00 93.88 97 ARG A N 1
ATOM 776 C CA . ARG A 1 97 ? -12.525 -0.906 9.496 1.00 93.88 97 ARG A CA 1
ATOM 777 C C . ARG A 1 97 ? -11.553 0.150 10.027 1.00 93.88 97 ARG A C 1
ATOM 779 O O . ARG A 1 97 ? -10.472 0.309 9.472 1.00 93.88 97 ARG A O 1
ATOM 786 N N . LEU A 1 98 ? -11.907 0.851 11.107 1.00 94.81 98 LEU A N 1
ATOM 787 C CA . LEU A 1 98 ? -11.015 1.812 11.763 1.00 94.81 98 LEU A CA 1
ATOM 788 C C . LEU A 1 98 ? -9.754 1.129 12.317 1.00 94.81 98 LEU A C 1
ATOM 790 O O . LEU A 1 98 ? -8.659 1.670 12.184 1.00 94.81 98 LEU A O 1
ATOM 794 N N . ASN A 1 99 ? -9.888 -0.058 12.907 1.00 92.62 99 ASN A N 1
ATOM 795 C CA . ASN A 1 99 ? -8.762 -0.804 13.468 1.00 92.62 99 ASN A CA 1
ATOM 796 C C . ASN A 1 99 ? -7.806 -1.351 12.402 1.00 92.62 99 ASN A C 1
ATOM 798 O O . ASN A 1 99 ? -6.615 -1.475 12.689 1.00 92.62 99 ASN A O 1
ATOM 802 N N . ALA A 1 100 ? -8.308 -1.622 11.194 1.00 93.25 100 ALA A N 1
ATOM 803 C CA . ALA A 1 100 ? -7.506 -2.031 10.043 1.00 93.25 100 ALA A CA 1
ATOM 804 C C . ALA A 1 100 ? -6.662 -0.887 9.447 1.00 93.25 100 ALA A C 1
ATOM 806 O O . ALA A 1 100 ? -5.753 -1.144 8.659 1.00 93.25 100 ALA A O 1
ATOM 807 N N . LEU A 1 101 ? -6.942 0.375 9.801 1.00 94.94 101 LEU A N 1
ATOM 808 C CA . LEU A 1 101 ? -6.169 1.505 9.296 1.00 94.94 101 LEU A CA 1
ATOM 809 C C . LEU A 1 101 ? -4.752 1.566 9.896 1.00 94.94 101 LEU A C 1
ATOM 811 O O . LEU A 1 101 ? -4.543 1.207 11.060 1.00 94.94 101 LEU A O 1
ATOM 815 N N . PRO A 1 102 ? -3.794 2.149 9.153 1.00 94.56 102 PRO A N 1
ATOM 816 C CA . PRO A 1 102 ? -2.467 2.455 9.667 1.00 94.56 102 PRO A CA 1
ATOM 817 C C . PRO A 1 102 ? -2.508 3.341 10.915 1.00 94.56 102 PRO A C 1
ATOM 819 O O . PRO A 1 102 ? -3.362 4.223 11.047 1.00 94.56 102 PRO A O 1
ATOM 822 N N . SER A 1 103 ? -1.520 3.183 11.798 1.00 93.56 103 SER A N 1
ATOM 823 C CA . SER A 1 103 ? -1.449 3.878 13.094 1.00 93.56 103 SER A CA 1
ATOM 824 C C . SER A 1 103 ? -1.580 5.405 12.998 1.00 93.56 103 SER A C 1
ATOM 826 O O . SER A 1 103 ? -2.266 6.014 13.818 1.00 93.56 103 SER A O 1
ATOM 828 N N . TYR A 1 104 ? -0.992 6.031 11.975 1.00 93.06 104 TYR A N 1
ATOM 829 C CA . TYR A 1 104 ? -1.044 7.485 11.785 1.00 93.06 104 TYR A CA 1
ATOM 830 C C . TYR A 1 104 ? -2.433 8.020 11.395 1.00 93.06 104 TYR A C 1
ATOM 832 O O . TYR A 1 104 ? -2.695 9.200 11.614 1.00 93.06 104 TYR A O 1
ATOM 840 N N . LEU A 1 105 ? -3.321 7.183 10.848 1.00 95.31 105 LEU A N 1
ATOM 841 C CA . LEU A 1 105 ? -4.728 7.528 10.587 1.00 95.31 105 LEU A CA 1
ATOM 842 C C . LEU A 1 105 ? -5.625 7.067 11.731 1.00 95.31 105 LEU A C 1
ATOM 844 O O . LEU A 1 105 ? -6.511 7.798 12.170 1.00 95.31 105 LEU A O 1
ATOM 848 N N . ARG A 1 106 ? -5.371 5.857 12.231 1.00 95.31 106 ARG A N 1
ATOM 849 C CA . ARG A 1 106 ? -6.158 5.229 13.285 1.00 95.31 106 ARG A CA 1
ATOM 850 C C . ARG A 1 106 ? -6.099 6.026 14.580 1.00 95.31 106 ARG A C 1
ATOM 852 O O . ARG A 1 106 ? -7.146 6.337 15.135 1.00 95.31 106 ARG A O 1
ATOM 859 N N . ASN A 1 107 ? -4.907 6.373 15.065 1.00 95.31 107 ASN A N 1
ATOM 860 C CA . ASN A 1 107 ? -4.747 6.938 16.407 1.00 95.31 107 ASN A CA 1
ATOM 861 C C . ASN A 1 107 ? -5.486 8.284 16.588 1.00 95.31 107 ASN A C 1
ATOM 863 O O . ASN A 1 107 ? -6.201 8.417 17.582 1.00 95.31 107 ASN A O 1
ATOM 867 N N . PRO A 1 108 ? -5.412 9.256 15.652 1.00 95.25 108 PRO A N 1
ATOM 868 C CA . PRO A 1 108 ? -6.175 10.502 15.767 1.00 95.25 108 PRO A CA 1
ATOM 869 C C . PRO A 1 108 ? -7.694 10.289 15.732 1.00 95.25 108 PRO A C 1
ATOM 871 O O . PRO A 1 108 ? -8.423 10.866 16.539 1.00 95.25 108 PRO A O 1
ATOM 874 N N . LEU A 1 109 ? -8.181 9.429 14.829 1.00 95.12 109 LEU A N 1
ATOM 875 C CA . LEU A 1 109 ? -9.610 9.121 14.709 1.00 95.12 109 LEU A CA 1
ATOM 876 C C . LEU A 1 109 ? -10.134 8.389 15.952 1.00 95.12 109 LEU A C 1
ATOM 878 O O . LEU A 1 109 ? -11.214 8.701 16.452 1.00 95.12 109 LEU A O 1
ATOM 882 N N . TYR A 1 110 ? -9.341 7.463 16.489 1.00 94.19 110 TYR A N 1
ATOM 883 C CA . TYR A 1 110 ? -9.664 6.722 17.703 1.00 94.19 110 TYR A CA 1
ATOM 884 C C . TYR A 1 110 ? -9.636 7.620 18.947 1.00 94.19 110 TYR A C 1
ATOM 886 O O . TYR A 1 110 ? -10.511 7.516 19.803 1.00 94.19 110 TYR A O 1
ATOM 894 N N . SER A 1 111 ? -8.686 8.557 19.033 1.00 94.69 111 SER A N 1
ATOM 895 C CA . SER A 1 111 ? -8.644 9.570 20.096 1.00 94.69 111 SER A CA 1
ATOM 896 C C . SER A 1 111 ? -9.905 10.441 20.089 1.00 94.69 111 SER A C 1
ATOM 898 O O . SER A 1 111 ? -10.551 10.608 21.126 1.00 94.69 111 SER A O 1
ATOM 900 N N . HIS A 1 112 ? -10.328 10.911 18.909 1.00 94.69 112 HIS A N 1
ATOM 901 C CA . HIS A 1 112 ? -11.572 11.667 18.773 1.00 94.69 112 HIS A CA 1
ATOM 902 C C . HIS A 1 112 ? -12.802 10.831 19.155 1.00 94.69 112 HIS A C 1
ATOM 904 O O . HIS A 1 112 ? -13.679 11.313 19.870 1.00 94.69 112 HIS A O 1
ATOM 910 N N . LEU A 1 113 ? -12.847 9.561 18.747 1.00 94.88 113 LEU A N 1
ATOM 911 C CA . LEU A 1 113 ? -13.914 8.644 19.138 1.00 94.88 113 LEU A CA 1
ATOM 912 C C . LEU A 1 113 ? -13.973 8.444 20.660 1.00 94.88 113 LEU A C 1
ATOM 914 O O . LEU A 1 113 ? -15.054 8.501 21.243 1.00 94.88 113 LEU A O 1
ATOM 918 N N . ASN A 1 114 ? -12.827 8.252 21.317 1.00 95.50 114 ASN A N 1
ATOM 919 C CA . ASN A 1 114 ? -12.754 8.108 22.771 1.00 95.50 114 ASN A CA 1
ATOM 920 C C . ASN A 1 114 ? -13.253 9.363 23.492 1.00 95.50 114 ASN A C 1
ATOM 922 O O . ASN A 1 114 ? -14.009 9.254 24.455 1.00 95.50 114 ASN A O 1
ATOM 926 N N . PHE A 1 115 ? -12.899 10.550 22.997 1.00 96.00 115 PHE A N 1
ATOM 927 C CA . PHE A 1 115 ? -13.435 11.807 23.516 1.00 96.00 115 PHE A CA 1
ATOM 928 C C . PHE A 1 115 ? -14.970 11.857 23.423 1.00 96.00 115 PHE A C 1
ATOM 930 O O . PHE A 1 115 ? -15.641 12.217 24.393 1.00 96.00 115 PHE A O 1
ATOM 937 N N . LEU A 1 116 ? -15.544 11.442 22.289 1.00 95.44 116 LEU A N 1
ATOM 938 C CA . LEU A 1 116 ? -16.998 11.393 22.119 1.00 95.44 116 LEU A CA 1
ATOM 939 C C . LEU A 1 116 ? -17.655 10.349 23.028 1.00 95.44 116 LEU A C 1
ATOM 941 O O . LEU A 1 116 ? -18.702 10.640 23.598 1.00 95.44 116 LEU A O 1
ATOM 945 N N . ARG A 1 117 ? -17.024 9.188 23.233 1.00 94.38 117 ARG A N 1
ATOM 946 C CA . ARG A 1 117 ? -17.494 8.161 24.180 1.00 94.38 117 ARG A CA 1
ATOM 947 C C . ARG A 1 117 ? -17.509 8.670 25.621 1.00 94.38 117 ARG A C 1
ATOM 949 O O . ARG A 1 117 ? -18.460 8.413 26.349 1.00 94.38 117 ARG A O 1
ATOM 956 N N . ILE A 1 118 ? -16.487 9.422 26.037 1.00 94.94 118 ILE A N 1
ATOM 957 C CA . ILE A 1 118 ? -16.464 10.062 27.363 1.00 94.94 118 ILE A CA 1
ATOM 958 C C . ILE A 1 118 ? -17.617 11.065 27.486 1.00 94.94 118 ILE A C 1
ATOM 960 O O . ILE A 1 118 ? -18.293 11.107 28.513 1.00 94.94 118 ILE A O 1
ATOM 964 N N . LYS A 1 119 ? -17.867 11.862 26.440 1.00 93.00 119 LYS A N 1
ATOM 965 C CA . LYS A 1 119 ? -18.970 12.831 26.417 1.00 93.00 119 LYS A CA 1
ATOM 966 C C . LYS A 1 119 ? -20.341 12.153 26.483 1.00 93.00 119 LYS A C 1
ATOM 968 O O . LYS A 1 119 ? -21.215 12.653 27.180 1.00 93.00 119 LYS A O 1
ATOM 973 N N . GLU A 1 120 ? -20.507 11.034 25.787 1.00 92.56 120 GLU A N 1
ATOM 974 C CA . GLU A 1 120 ? -21.726 10.221 25.809 1.00 92.56 120 GLU A CA 1
ATOM 975 C C . GLU A 1 120 ? -22.000 9.662 27.205 1.00 92.56 120 GLU A C 1
ATOM 977 O O . GLU A 1 120 ? -23.048 9.958 27.765 1.00 92.56 120 GLU A O 1
ATOM 982 N N . LYS A 1 121 ? -21.013 9.022 27.844 1.00 91.56 121 LYS A N 1
ATOM 983 C CA . LYS A 1 121 ? -21.149 8.527 29.227 1.00 91.56 121 LYS A CA 1
ATOM 984 C C . LYS A 1 121 ? -21.517 9.626 30.230 1.00 91.56 121 LYS A C 1
ATOM 986 O O . LYS A 1 121 ? -22.313 9.406 31.137 1.00 91.56 121 LYS A O 1
ATOM 991 N N . ARG A 1 122 ? -20.952 10.830 30.076 1.00 91.81 122 ARG A N 1
ATOM 992 C CA . ARG A 1 122 ? -21.316 11.992 30.910 1.00 91.81 122 ARG A CA 1
ATOM 993 C C . ARG A 1 122 ? -22.750 12.460 30.660 1.00 91.81 122 ARG A C 1
ATOM 995 O O . ARG A 1 122 ? -23.403 12.915 31.591 1.00 91.81 122 ARG A O 1
ATOM 1002 N N . ALA A 1 123 ? -23.228 12.385 29.419 1.00 91.19 123 ALA A N 1
ATOM 1003 C CA . ALA A 1 123 ? -24.602 12.732 29.073 1.00 91.19 123 ALA A CA 1
ATOM 1004 C C . ALA A 1 123 ? -25.596 11.696 29.617 1.00 91.19 123 ALA A C 1
ATOM 1006 O O . ALA A 1 123 ? -26.606 12.096 30.189 1.00 91.19 123 ALA A O 1
ATOM 1007 N N . GLU A 1 124 ? -25.272 10.404 29.519 1.00 90.69 124 GLU A N 1
ATOM 1008 C CA . GLU A 1 124 ? -26.049 9.299 30.097 1.00 90.69 124 GLU A CA 1
ATOM 1009 C C . GLU A 1 124 ? -26.175 9.440 31.618 1.00 90.69 124 GLU A C 1
ATOM 1011 O O . GLU A 1 124 ? -27.284 9.404 32.143 1.00 90.69 124 GLU A O 1
ATOM 1016 N N . GLY A 1 125 ? -25.065 9.711 32.317 1.00 90.06 125 GLY A N 1
ATOM 1017 C CA . GLY A 1 125 ? -25.080 9.976 33.761 1.00 90.06 125 GLY A CA 1
ATOM 1018 C C . GLY A 1 125 ? -25.875 11.228 34.158 1.00 90.06 125 GLY A C 1
ATOM 1019 O O . GLY A 1 125 ? -26.343 11.324 35.286 1.00 90.06 125 GLY A O 1
ATOM 1020 N N . ALA A 1 126 ? -26.068 12.170 33.232 1.00 91.38 126 ALA A N 1
ATOM 1021 C CA . ALA A 1 126 ? -26.904 13.357 33.412 1.00 91.38 126 ALA A CA 1
ATOM 1022 C C . ALA A 1 126 ? -28.348 13.177 32.890 1.00 91.38 126 ALA A C 1
ATOM 1024 O O . ALA A 1 126 ? -29.077 14.164 32.789 1.00 91.38 126 ALA A O 1
ATOM 1025 N N . GLY A 1 127 ? -28.748 11.963 32.488 1.00 90.56 127 GLY A N 1
ATOM 1026 C CA . GLY A 1 127 ? -30.087 11.659 31.964 1.00 90.56 127 GLY A CA 1
ATOM 1027 C C . GLY A 1 127 ? -30.392 12.246 30.579 1.00 90.56 127 GLY A C 1
ATOM 1028 O O . GLY A 1 127 ? -31.549 12.301 30.168 1.00 90.56 127 GLY A O 1
ATOM 1029 N N . LYS A 1 128 ? -29.382 12.715 29.837 1.00 91.50 128 LYS A N 1
ATOM 1030 C CA . LYS A 1 128 ? -29.562 13.330 28.512 1.00 91.50 128 LYS A CA 1
ATOM 1031 C C . LYS A 1 128 ? -29.481 12.263 27.411 1.00 91.50 128 LYS A C 1
ATOM 1033 O O . LYS A 1 128 ? -28.500 11.525 27.371 1.00 91.50 128 LYS A O 1
ATOM 1038 N N . PRO A 1 129 ? -30.395 12.246 26.421 1.00 88.31 129 PRO A N 1
ATOM 1039 C CA . PRO A 1 129 ? -30.421 11.233 25.356 1.00 88.31 129 PRO A CA 1
ATOM 1040 C C . PRO A 1 129 ? -29.368 11.462 24.251 1.00 88.31 129 PRO A C 1
ATOM 1042 O O . PRO A 1 129 ? -29.520 11.001 23.119 1.00 88.31 129 PRO A O 1
ATOM 1045 N N . GLN A 1 130 ? -28.308 12.228 24.522 1.00 88.00 130 GLN A N 1
ATOM 1046 C CA . GLN A 1 130 ? -27.320 12.580 23.503 1.00 88.00 130 GLN A CA 1
ATOM 1047 C C . GLN A 1 130 ? -26.361 11.416 23.252 1.00 88.00 130 GLN A C 1
ATOM 1049 O O . GLN A 1 130 ? -25.600 11.050 24.141 1.00 88.00 130 GLN A O 1
ATOM 1054 N N . ARG A 1 131 ? -26.325 10.928 22.004 1.00 88.81 131 ARG A N 1
ATOM 1055 C CA . ARG A 1 131 ? -25.426 9.850 21.548 1.00 88.81 131 ARG A CA 1
ATOM 1056 C C . ARG A 1 131 ? -24.368 10.325 20.546 1.00 88.81 131 ARG A C 1
ATOM 1058 O O . ARG A 1 131 ? -24.454 10.036 19.345 1.00 88.81 131 ARG A O 1
ATOM 1065 N N . PRO A 1 132 ? -23.409 11.167 20.977 1.00 91.56 132 PRO A N 1
ATOM 1066 C CA . PRO A 1 132 ? -22.442 11.770 20.073 1.00 91.56 132 PRO A CA 1
ATOM 1067 C C . PRO A 1 132 ? -21.473 10.754 19.451 1.00 91.56 132 PRO A C 1
ATOM 1069 O O . PRO A 1 132 ? -21.075 10.975 18.305 1.00 91.56 132 PRO A O 1
ATOM 1072 N N . ALA A 1 133 ? -21.099 9.660 20.134 1.00 91.69 133 ALA A N 1
ATOM 1073 C CA . ALA A 1 133 ? -20.172 8.683 19.563 1.00 91.69 133 ALA A CA 1
ATOM 1074 C C . ALA A 1 133 ? -20.864 7.824 18.501 1.00 91.69 133 ALA A C 1
ATOM 1076 O O . ALA A 1 133 ? -20.366 7.764 17.377 1.00 91.69 133 ALA A O 1
ATOM 1077 N N . THR A 1 134 ? -22.050 7.274 18.783 1.00 90.25 134 THR A N 1
ATOM 1078 C CA . THR A 1 134 ? -22.831 6.505 17.793 1.00 90.25 134 THR A CA 1
ATOM 1079 C C . THR A 1 134 ? -23.137 7.335 16.540 1.00 90.25 134 THR A C 1
ATOM 1081 O O . THR A 1 134 ? -22.956 6.876 15.409 1.00 90.25 134 THR A O 1
ATOM 1084 N N . ARG A 1 135 ? -23.513 8.616 16.702 1.00 92.06 135 ARG A N 1
ATOM 1085 C CA . ARG A 1 135 ? -23.735 9.524 15.560 1.00 92.06 135 ARG A CA 1
ATOM 1086 C C . ARG A 1 135 ? -22.460 9.756 14.743 1.00 92.06 135 ARG A C 1
ATOM 1088 O O . ARG A 1 135 ? -22.524 9.876 13.518 1.00 92.06 135 ARG A O 1
ATOM 1095 N N . TYR A 1 136 ? -21.304 9.846 15.396 1.00 94.31 136 TYR A N 1
ATOM 1096 C CA . TYR A 1 136 ? -20.026 10.001 14.709 1.00 94.31 136 TYR A CA 1
ATOM 1097 C C . TYR A 1 136 ? -19.632 8.740 13.935 1.00 94.31 136 TYR A C 1
ATOM 1099 O O . TYR A 1 136 ? -19.245 8.869 12.772 1.00 94.31 136 TYR A O 1
ATOM 1107 N N . ILE A 1 137 ? -19.787 7.556 14.539 1.00 94.00 137 ILE A N 1
ATOM 1108 C CA . ILE A 1 137 ? -19.469 6.253 13.936 1.00 94.00 137 ILE A CA 1
ATOM 1109 C C . ILE A 1 137 ? -20.251 6.068 12.629 1.00 94.00 137 ILE A C 1
ATOM 1111 O O . ILE A 1 137 ? -19.655 5.955 11.554 1.00 94.00 137 ILE A O 1
ATOM 1115 N N . HIS A 1 138 ? -21.582 6.138 12.688 1.00 89.88 138 HIS A N 1
ATOM 1116 C CA . HIS A 1 138 ? -22.430 5.908 11.512 1.00 89.88 138 HIS A CA 1
ATOM 1117 C C . HIS A 1 138 ? -22.471 7.079 10.524 1.00 89.88 138 HIS A C 1
ATOM 1119 O O . HIS A 1 138 ? -22.849 6.905 9.370 1.00 89.88 138 HIS A O 1
ATOM 1125 N N . GLY A 1 139 ? -22.106 8.284 10.960 1.00 92.56 139 GLY A N 1
ATOM 1126 C CA . GLY A 1 139 ? -22.123 9.473 10.118 1.00 92.56 139 GLY A CA 1
ATOM 1127 C C . GLY A 1 139 ? -20.750 9.794 9.544 1.00 92.56 139 GLY A C 1
ATOM 1128 O O . GLY A 1 139 ? -20.368 9.370 8.452 1.00 92.56 139 GLY A O 1
ATOM 1129 N N . LYS A 1 140 ? -20.014 10.636 10.272 1.00 93.56 140 LYS A N 1
ATOM 1130 C CA . LYS A 1 140 ? -18.781 11.257 9.778 1.00 93.56 140 LYS A CA 1
ATOM 1131 C C . LYS A 1 140 ? -17.646 10.246 9.612 1.00 93.56 140 LYS A C 1
ATOM 1133 O O . LYS A 1 140 ? -16.938 10.325 8.613 1.00 93.56 140 LYS A O 1
ATOM 1138 N N . LEU A 1 141 ? -17.481 9.311 10.549 1.00 94.44 141 LEU A N 1
ATOM 1139 C CA . LEU A 1 141 ? -16.411 8.315 10.502 1.00 94.44 141 LEU A CA 1
ATOM 1140 C C . LEU A 1 141 ? -16.560 7.398 9.286 1.00 94.44 141 LEU A C 1
ATOM 1142 O O . LEU A 1 141 ? -15.607 7.252 8.531 1.00 94.44 141 LEU A O 1
ATOM 1146 N N . THR A 1 142 ? -17.760 6.866 9.042 1.00 94.44 142 THR A N 1
ATOM 1147 C CA . THR A 1 142 ? -18.032 6.018 7.867 1.00 94.44 142 THR A CA 1
ATOM 1148 C C . THR A 1 142 ? -17.661 6.737 6.561 1.00 94.44 142 THR A C 1
ATOM 1150 O O . THR A 1 142 ? -16.884 6.214 5.766 1.00 94.44 142 THR A O 1
ATOM 1153 N N . ARG A 1 143 ? -18.076 8.004 6.394 1.00 95.31 143 ARG A N 1
ATOM 1154 C CA . ARG A 1 143 ? -17.709 8.818 5.216 1.00 95.31 143 ARG A CA 1
ATOM 1155 C C . ARG A 1 143 ? -16.202 9.053 5.084 1.00 95.31 143 ARG A C 1
ATOM 1157 O O . ARG A 1 143 ? -15.691 9.075 3.965 1.00 95.31 143 ARG A O 1
ATOM 1164 N N . ILE A 1 144 ? -15.501 9.259 6.203 1.00 95.31 144 ILE A N 1
ATOM 1165 C CA . ILE A 1 144 ? -14.039 9.400 6.223 1.00 95.31 144 ILE A CA 1
ATOM 1166 C C . ILE A 1 144 ? -13.381 8.105 5.735 1.00 95.31 144 ILE A C 1
ATOM 1168 O O . ILE A 1 144 ? -12.545 8.159 4.836 1.00 95.31 144 ILE A O 1
ATOM 1172 N N . LEU A 1 145 ? -13.789 6.950 6.269 1.00 95.88 145 LEU A N 1
ATOM 1173 C CA . LEU A 1 145 ? -13.250 5.646 5.875 1.00 95.88 145 LEU A CA 1
ATOM 1174 C C . LEU A 1 145 ? -13.476 5.366 4.383 1.00 95.88 145 LEU A C 1
ATOM 1176 O O . LEU A 1 145 ? -12.557 4.931 3.693 1.00 95.88 145 LEU A O 1
ATOM 1180 N N . ASP A 1 146 ? -14.661 5.679 3.859 1.00 95.50 146 ASP A N 1
ATOM 1181 C CA . ASP A 1 146 ? -14.966 5.507 2.434 1.00 95.50 146 ASP A CA 1
ATOM 1182 C C . ASP A 1 146 ? -14.162 6.464 1.543 1.00 95.50 146 ASP A C 1
ATOM 1184 O O . ASP A 1 146 ? -13.845 6.147 0.396 1.00 95.50 146 ASP A O 1
ATOM 1188 N N . ARG A 1 147 ? -13.832 7.664 2.035 1.00 95.81 147 ARG A N 1
ATOM 1189 C CA . ARG A 1 147 ? -12.975 8.611 1.310 1.00 95.81 147 ARG A CA 1
ATOM 1190 C C . ARG A 1 147 ? -11.516 8.156 1.300 1.00 95.81 147 ARG A C 1
ATOM 1192 O O . ARG A 1 147 ? -10.868 8.281 0.262 1.00 95.81 147 ARG A O 1
ATOM 1199 N N . ILE A 1 148 ? -11.019 7.614 2.413 1.00 95.69 148 ILE A N 1
ATOM 1200 C CA . ILE A 1 148 ? -9.677 7.017 2.492 1.00 95.69 148 ILE A CA 1
ATOM 1201 C C . ILE A 1 148 ? -9.586 5.838 1.519 1.00 95.69 148 ILE A C 1
ATOM 1203 O O . ILE A 1 148 ? -8.718 5.854 0.656 1.00 95.69 148 ILE A O 1
ATOM 1207 N N . GLY A 1 149 ? -10.545 4.906 1.547 1.00 95.00 149 GLY A N 1
ATOM 1208 C CA . GLY A 1 149 ? -10.555 3.761 0.626 1.00 95.00 149 GLY A CA 1
ATOM 1209 C C . GLY A 1 149 ? -10.585 4.167 -0.853 1.00 95.00 149 GLY A C 1
ATOM 1210 O O . GLY A 1 149 ? -9.859 3.607 -1.669 1.00 95.00 149 GLY A O 1
ATOM 1211 N N . ARG A 1 150 ? -11.351 5.210 -1.206 1.00 95.31 150 ARG A N 1
ATOM 1212 C CA . ARG A 1 150 ? -11.329 5.786 -2.565 1.00 95.31 150 ARG A CA 1
ATOM 1213 C C . ARG A 1 150 ? -9.989 6.421 -2.928 1.00 95.31 150 ARG A C 1
ATOM 1215 O O . ARG A 1 150 ? -9.601 6.381 -4.089 1.00 95.31 150 ARG A O 1
ATOM 1222 N N . THR A 1 151 ? -9.309 7.030 -1.963 1.00 94.75 151 THR A N 1
ATOM 1223 C CA . THR A 1 151 ? -7.979 7.617 -2.170 1.00 94.75 151 THR A CA 1
ATOM 1224 C C . THR A 1 151 ? -6.956 6.514 -2.408 1.00 94.75 151 THR A C 1
ATOM 1226 O O . THR A 1 151 ? -6.209 6.583 -3.377 1.00 94.75 151 THR A O 1
ATOM 1229 N N . ASP A 1 152 ? -6.992 5.450 -1.609 1.00 94.44 152 ASP A N 1
ATOM 1230 C CA . ASP A 1 152 ? -6.106 4.297 -1.773 1.00 94.44 152 ASP A CA 1
ATOM 1231 C C . ASP A 1 152 ? -6.323 3.595 -3.110 1.00 94.44 152 ASP A C 1
ATOM 1233 O O . ASP A 1 152 ? -5.350 3.274 -3.779 1.00 94.44 152 ASP A O 1
ATOM 1237 N N . ALA A 1 153 ? -7.570 3.455 -3.566 1.00 94.75 153 ALA A N 1
ATOM 1238 C CA . ALA A 1 153 ? -7.874 2.892 -4.882 1.00 94.75 153 ALA A CA 1
ATOM 1239 C C . ALA A 1 153 ? -7.337 3.732 -6.061 1.00 94.75 153 ALA A C 1
ATOM 1241 O O . ALA A 1 153 ? -7.094 3.185 -7.135 1.00 94.75 153 ALA A O 1
ATOM 1242 N N . ARG A 1 154 ? -7.143 5.050 -5.885 1.00 94.38 154 ARG A N 1
ATOM 1243 C CA . ARG A 1 154 ? -6.544 5.917 -6.919 1.00 94.38 154 ARG A CA 1
ATOM 1244 C C . ARG A 1 154 ? -5.045 5.684 -7.076 1.00 94.38 154 ARG A C 1
ATOM 1246 O O . ARG A 1 154 ? -4.551 5.759 -8.192 1.00 94.38 154 ARG A O 1
ATOM 1253 N N . PHE A 1 155 ? -4.336 5.419 -5.979 1.00 94.81 155 PHE A N 1
ATOM 1254 C CA . PHE A 1 155 ? -2.902 5.121 -6.013 1.00 94.81 155 PHE A CA 1
ATOM 1255 C C . PHE A 1 155 ? -2.655 3.634 -6.300 1.00 94.81 155 PHE A C 1
ATOM 1257 O O . PHE A 1 155 ? -1.899 3.280 -7.197 1.00 94.81 155 PHE A O 1
ATOM 1264 N N . CYS A 1 156 ? -3.336 2.738 -5.595 1.00 94.94 156 CYS A N 1
ATOM 1265 C CA . CYS A 1 156 ? -3.226 1.294 -5.764 1.00 94.94 156 CYS A CA 1
ATOM 1266 C C . CYS A 1 156 ? -4.170 0.802 -6.876 1.00 94.94 156 CYS A C 1
ATOM 1268 O O . CYS A 1 156 ? -5.133 0.075 -6.625 1.00 94.94 156 CYS A O 1
ATOM 1270 N N . THR A 1 157 ? -3.922 1.244 -8.112 1.00 96.25 157 THR A N 1
ATOM 1271 C CA . THR A 1 157 ? -4.709 0.831 -9.284 1.00 96.25 157 THR A CA 1
ATOM 1272 C C . THR A 1 157 ? -4.567 -0.674 -9.548 1.00 96.25 157 THR A C 1
ATOM 1274 O O . THR A 1 157 ? -3.626 -1.323 -9.091 1.00 96.25 157 THR A O 1
ATOM 1277 N N . ARG A 1 158 ? -5.472 -1.264 -10.341 1.00 95.94 158 ARG A N 1
ATOM 1278 C CA . ARG A 1 158 ? -5.342 -2.682 -10.740 1.00 95.94 158 ARG A CA 1
ATOM 1279 C C . ARG A 1 158 ? -4.023 -2.960 -11.473 1.00 95.94 158 ARG A C 1
ATOM 1281 O O . ARG A 1 158 ? -3.434 -4.019 -11.290 1.00 95.94 158 ARG A O 1
ATOM 1288 N N . GLY A 1 159 ? -3.556 -1.997 -12.270 1.00 95.81 159 GLY A N 1
ATOM 1289 C CA . GLY A 1 159 ? -2.258 -2.055 -12.940 1.00 95.81 159 GLY A CA 1
ATOM 1290 C C . GLY A 1 159 ? -1.095 -2.063 -11.950 1.00 95.81 159 GLY A C 1
ATOM 1291 O O . GLY A 1 159 ? -0.226 -2.926 -12.041 1.00 95.81 159 GLY A O 1
ATOM 1292 N N . TYR A 1 160 ? -1.149 -1.176 -10.954 1.00 96.94 160 TYR A N 1
ATOM 1293 C CA . TYR A 1 160 ? -0.190 -1.131 -9.850 1.00 96.94 160 TYR A CA 1
ATOM 1294 C C . TYR A 1 160 ? -0.094 -2.481 -9.133 1.00 96.94 160 TYR A C 1
ATOM 1296 O O . TYR A 1 160 ? 0.988 -3.047 -9.008 1.00 96.94 160 TYR A O 1
ATOM 1304 N N . GLN A 1 161 ? -1.238 -3.034 -8.719 1.00 96.50 161 GLN A N 1
ATOM 1305 C CA . GLN A 1 161 ? -1.308 -4.323 -8.024 1.00 96.50 161 GLN A CA 1
ATOM 1306 C C . GLN A 1 161 ? -0.743 -5.461 -8.877 1.00 96.50 161 GLN A C 1
ATOM 1308 O O . GLN A 1 161 ? -0.005 -6.299 -8.368 1.00 96.50 161 GLN A O 1
ATOM 1313 N N . ARG A 1 162 ? -1.043 -5.474 -10.181 1.00 95.81 162 ARG A N 1
ATOM 1314 C CA . ARG A 1 162 ? -0.532 -6.494 -11.102 1.00 95.81 162 ARG A CA 1
ATOM 1315 C C . ARG A 1 162 ? 0.991 -6.471 -11.189 1.00 95.81 162 ARG A C 1
ATOM 1317 O O . ARG A 1 162 ? 1.598 -7.534 -11.101 1.00 95.81 162 ARG A O 1
ATOM 1324 N N . VAL A 1 163 ? 1.600 -5.293 -11.351 1.00 95.25 163 VAL A N 1
ATOM 1325 C CA . VAL A 1 163 ? 3.068 -5.170 -11.396 1.00 95.25 163 VAL A CA 1
ATOM 1326 C C . VAL A 1 163 ? 3.670 -5.608 -10.067 1.00 95.25 163 VAL A C 1
ATOM 1328 O O . VAL A 1 163 ? 4.585 -6.419 -10.056 1.00 95.25 163 VAL A O 1
ATOM 1331 N N . VAL A 1 164 ? 3.101 -5.157 -8.948 1.00 96.06 164 VAL A N 1
ATOM 1332 C CA . VAL A 1 164 ? 3.579 -5.536 -7.615 1.00 96.06 164 VAL A CA 1
ATOM 1333 C C . VAL A 1 164 ? 3.562 -7.052 -7.403 1.00 96.06 164 VAL A C 1
ATOM 1335 O O . VAL A 1 164 ? 4.560 -7.599 -6.947 1.00 96.06 164 VAL A O 1
ATOM 1338 N N . VAL A 1 165 ? 2.479 -7.737 -7.773 1.00 94.69 165 VAL A N 1
ATOM 1339 C CA . VAL A 1 165 ? 2.376 -9.199 -7.632 1.00 94.69 165 VAL A CA 1
ATOM 1340 C C . VAL A 1 165 ? 3.333 -9.925 -8.580 1.00 94.69 165 VAL A C 1
ATOM 1342 O O . VAL A 1 165 ? 3.979 -10.886 -8.173 1.00 94.69 165 VAL A O 1
ATOM 1345 N N . THR A 1 166 ? 3.445 -9.460 -9.827 1.00 91.88 166 THR A N 1
ATOM 1346 C CA . THR A 1 166 ? 4.310 -10.092 -10.840 1.00 91.88 166 THR A CA 1
ATOM 1347 C C . THR A 1 166 ? 5.783 -10.006 -10.437 1.00 91.88 166 THR A C 1
ATOM 1349 O O . THR A 1 166 ? 6.498 -10.997 -10.508 1.00 91.88 166 THR A O 1
ATOM 1352 N N . GLU A 1 167 ? 6.206 -8.842 -9.942 1.00 91.50 167 GLU A N 1
ATOM 1353 C CA . GLU A 1 167 ? 7.594 -8.559 -9.559 1.00 91.50 167 GLU A CA 1
ATOM 1354 C C . GLU A 1 167 ? 7.890 -8.863 -8.074 1.00 91.50 167 GLU A C 1
ATOM 1356 O O . GLU A 1 167 ? 8.988 -8.599 -7.587 1.00 91.50 167 GLU A O 1
ATOM 1361 N N . ARG A 1 168 ? 6.913 -9.404 -7.327 1.00 92.81 168 ARG A N 1
ATOM 1362 C CA . ARG A 1 168 ? 6.999 -9.716 -5.883 1.00 92.81 168 ARG A CA 1
ATOM 1363 C C . ARG A 1 168 ? 7.396 -8.519 -5.003 1.00 92.81 168 ARG A C 1
ATOM 1365 O O . ARG A 1 168 ? 8.150 -8.648 -4.039 1.00 92.81 168 ARG A O 1
ATOM 1372 N N . LEU A 1 169 ? 6.866 -7.338 -5.312 1.00 95.44 169 LEU A N 1
ATOM 1373 C CA . LEU A 1 169 ? 7.149 -6.076 -4.617 1.00 95.44 169 LEU A CA 1
ATOM 1374 C C . LEU A 1 169 ? 6.109 -5.761 -3.529 1.00 95.44 169 LEU A C 1
ATOM 1376 O O . LEU A 1 169 ? 5.631 -4.631 -3.435 1.00 95.44 169 LEU A O 1
ATOM 1380 N N . ASP A 1 170 ? 5.734 -6.744 -2.706 1.00 94.88 170 ASP A N 1
ATOM 1381 C CA . ASP A 1 170 ? 4.570 -6.670 -1.799 1.00 94.88 170 ASP A CA 1
ATOM 1382 C C . ASP A 1 170 ? 4.586 -5.456 -0.852 1.00 94.88 170 ASP A C 1
ATOM 1384 O O . ASP A 1 170 ? 3.540 -4.890 -0.524 1.00 94.88 170 ASP A O 1
ATOM 1388 N N . ALA A 1 171 ? 5.780 -4.991 -0.467 1.00 94.75 171 ALA A N 1
ATOM 1389 C CA . ALA A 1 171 ? 5.964 -3.796 0.357 1.00 94.75 171 ALA A CA 1
ATOM 1390 C C . ALA A 1 171 ? 5.327 -2.533 -0.261 1.00 94.75 171 ALA A C 1
ATOM 1392 O O . ALA A 1 171 ? 4.875 -1.641 0.458 1.00 94.75 171 ALA A O 1
ATOM 1393 N N . LEU A 1 172 ? 5.243 -2.455 -1.592 1.00 96.25 172 LEU A N 1
ATOM 1394 C CA . LEU A 1 172 ? 4.649 -1.325 -2.302 1.00 96.25 172 LEU A CA 1
ATOM 1395 C C . LEU A 1 172 ? 3.129 -1.210 -2.081 1.00 96.25 172 LEU A C 1
ATOM 1397 O O . LEU A 1 172 ? 2.590 -0.103 -2.130 1.00 96.25 172 LEU A O 1
ATOM 1401 N N . LEU A 1 173 ? 2.430 -2.299 -1.736 1.00 95.56 173 LEU A N 1
ATOM 1402 C CA . LEU A 1 173 ? 0.998 -2.246 -1.395 1.00 95.56 173 LEU A CA 1
ATOM 1403 C C . LEU A 1 173 ? 0.731 -1.432 -0.122 1.00 95.56 173 LEU A C 1
ATOM 1405 O O . LEU A 1 173 ? -0.338 -0.843 0.033 1.00 95.56 173 LEU A O 1
ATOM 1409 N N . THR A 1 174 ? 1.710 -1.364 0.783 1.00 94.31 174 THR A N 1
ATOM 1410 C CA . THR A 1 174 ? 1.637 -0.610 2.041 1.00 94.31 174 THR A CA 1
ATOM 1411 C C . THR A 1 174 ? 2.592 0.586 2.058 1.00 94.31 174 THR A C 1
ATOM 1413 O O . THR A 1 174 ? 2.932 1.098 3.128 1.00 94.31 174 THR A O 1
ATOM 1416 N N . LEU A 1 175 ? 2.956 1.108 0.877 1.00 96.31 175 LEU A N 1
ATOM 1417 C CA . LEU A 1 175 ? 3.926 2.195 0.685 1.00 96.31 175 LEU A CA 1
ATOM 1418 C C . LEU A 1 175 ? 3.778 3.387 1.664 1.00 96.31 175 LEU A C 1
ATOM 1420 O O . LEU A 1 175 ? 4.797 3.815 2.214 1.00 96.31 175 LEU A O 1
ATOM 1424 N N . PRO A 1 176 ? 2.570 3.917 1.970 1.00 96.06 176 PRO A N 1
ATOM 1425 C CA . PRO A 1 176 ? 2.389 5.029 2.920 1.00 96.06 176 PRO A CA 1
ATOM 1426 C C . PRO A 1 176 ? 2.887 4.751 4.349 1.00 96.06 176 PRO A C 1
ATOM 1428 O O . PRO A 1 176 ? 3.213 5.680 5.105 1.00 96.06 176 PRO A O 1
ATOM 1431 N N . GLN A 1 177 ? 2.927 3.472 4.725 1.00 95.25 177 GLN A N 1
ATOM 1432 C CA . GLN A 1 177 ? 3.259 2.995 6.064 1.00 95.25 177 GLN A CA 1
ATOM 1433 C C . GLN A 1 177 ? 4.761 2.779 6.242 1.00 95.25 177 GLN A C 1
ATOM 1435 O O . GLN A 1 177 ? 5.258 2.959 7.352 1.00 95.25 177 GLN A O 1
ATOM 1440 N N . LEU A 1 178 ? 5.477 2.482 5.154 1.00 96.50 178 LEU A N 1
ATOM 1441 C CA . LEU A 1 178 ? 6.893 2.125 5.184 1.00 96.50 178 LEU A CA 1
ATOM 1442 C C . LEU A 1 178 ? 7.756 3.209 5.841 1.00 96.50 178 LEU A C 1
ATOM 1444 O O . LEU A 1 178 ? 7.515 4.407 5.693 1.00 96.50 178 LEU A O 1
ATOM 1448 N N . SER A 1 179 ? 8.785 2.806 6.564 1.00 96.06 179 SER A N 1
ATOM 1449 C CA . SER A 1 179 ? 9.847 3.654 7.098 1.00 96.06 179 SER A CA 1
ATOM 1450 C C . SER A 1 179 ? 10.858 4.033 6.011 1.00 96.06 179 SER A C 1
ATOM 1452 O O . SER A 1 179 ? 10.838 3.517 4.897 1.00 96.06 179 SER A O 1
ATOM 1454 N N . LYS A 1 180 ? 11.786 4.944 6.330 1.00 95.81 180 LYS A N 1
ATOM 1455 C CA . LYS A 1 180 ? 12.850 5.348 5.394 1.00 95.81 180 LYS A CA 1
ATOM 1456 C C . LYS A 1 180 ? 13.698 4.160 4.926 1.00 95.81 180 LYS A C 1
ATOM 1458 O O . LYS A 1 180 ? 13.988 4.064 3.740 1.00 95.81 180 LYS A O 1
ATOM 1463 N N . ARG A 1 181 ? 14.058 3.258 5.846 1.00 97.06 181 ARG A N 1
ATOM 1464 C CA . ARG A 1 181 ? 14.847 2.058 5.531 1.00 97.06 181 ARG A CA 1
ATOM 1465 C C . ARG A 1 181 ? 14.054 1.082 4.667 1.00 97.06 181 ARG A C 1
ATOM 1467 O O . ARG A 1 181 ? 14.573 0.619 3.664 1.00 97.06 181 ARG A O 1
ATOM 1474 N N . GLU A 1 182 ? 12.785 0.842 4.996 1.00 97.00 182 GLU A N 1
ATOM 1475 C CA . GLU A 1 182 ? 11.925 -0.053 4.207 1.00 97.00 182 GLU A CA 1
ATOM 1476 C C . GLU A 1 182 ? 11.680 0.475 2.789 1.00 97.00 182 GLU A C 1
ATOM 1478 O O . GLU A 1 182 ? 11.664 -0.310 1.847 1.00 97.00 182 GLU A O 1
ATOM 1483 N N . VAL A 1 183 ? 11.551 1.796 2.604 1.00 97.75 183 VAL A N 1
ATOM 1484 C CA . VAL A 1 183 ? 11.476 2.388 1.256 1.00 97.75 183 VAL A CA 1
ATOM 1485 C C . VAL A 1 183 ? 12.782 2.187 0.492 1.00 97.75 183 VAL A C 1
ATOM 1487 O O . VAL A 1 183 ? 12.737 1.885 -0.696 1.00 97.75 183 VAL A O 1
ATOM 1490 N N . GLN A 1 184 ? 13.933 2.311 1.154 1.00 97.69 184 GLN A N 1
ATOM 1491 C CA . GLN A 1 184 ? 15.228 2.064 0.524 1.00 97.69 184 GLN A CA 1
ATOM 1492 C C . GLN A 1 184 ? 15.359 0.600 0.078 1.00 97.69 184 GLN A C 1
ATOM 1494 O O . GLN A 1 184 ? 15.733 0.347 -1.061 1.00 97.69 184 GLN A O 1
ATOM 1499 N N . THR A 1 185 ? 14.955 -0.358 0.918 1.00 97.88 185 THR A N 1
ATOM 1500 C CA . THR A 1 185 ? 14.898 -1.779 0.544 1.00 97.88 185 THR A CA 1
ATOM 1501 C C . THR A 1 185 ? 13.928 -2.024 -0.613 1.00 97.88 185 THR A C 1
ATOM 1503 O O . THR A 1 185 ? 14.290 -2.686 -1.582 1.00 97.88 185 THR A O 1
ATOM 1506 N N . ALA A 1 186 ? 12.719 -1.454 -0.562 1.00 97.56 186 ALA A N 1
ATOM 1507 C CA . ALA A 1 186 ? 11.745 -1.570 -1.647 1.00 97.56 186 ALA A CA 1
ATOM 1508 C C . ALA A 1 186 ? 12.280 -0.977 -2.960 1.00 97.56 186 ALA A C 1
ATOM 1510 O O . ALA A 1 186 ? 12.038 -1.534 -4.027 1.00 97.56 186 ALA A O 1
ATOM 1511 N N . ALA A 1 187 ? 13.045 0.114 -2.893 1.00 98.00 187 ALA A N 1
ATOM 1512 C CA . ALA A 1 187 ? 13.688 0.719 -4.051 1.00 98.00 187 ALA A CA 1
ATOM 1513 C C . ALA A 1 187 ? 14.776 -0.176 -4.653 1.00 98.00 187 ALA A C 1
ATOM 1515 O O . ALA A 1 187 ? 14.815 -0.322 -5.871 1.00 98.00 187 ALA A O 1
ATOM 1516 N N . THR A 1 188 ? 15.611 -0.813 -3.827 1.00 98.12 188 THR A N 1
ATOM 1517 C CA . THR A 1 188 ? 16.600 -1.796 -4.292 1.00 98.12 188 THR A CA 1
ATOM 1518 C C . THR A 1 188 ? 15.928 -2.988 -4.971 1.00 98.12 188 THR A C 1
ATOM 1520 O O . THR A 1 188 ? 16.348 -3.382 -6.055 1.00 98.12 188 THR A O 1
ATOM 1523 N N . LEU A 1 189 ? 14.854 -3.526 -4.384 1.00 98.06 189 LEU A N 1
ATOM 1524 C CA . LEU A 1 189 ? 14.090 -4.625 -4.985 1.00 98.06 189 LEU A CA 1
ATOM 1525 C C . LEU A 1 189 ? 13.417 -4.205 -6.297 1.00 98.06 189 LEU A C 1
ATOM 1527 O O . LEU A 1 189 ? 13.460 -4.950 -7.268 1.00 98.06 189 LEU A O 1
ATOM 1531 N N . THR A 1 190 ? 12.849 -2.997 -6.349 1.00 97.88 190 THR A N 1
ATOM 1532 C CA . THR A 1 190 ? 12.224 -2.463 -7.570 1.00 97.88 190 THR A CA 1
ATOM 1533 C C . THR A 1 190 ? 13.265 -2.275 -8.672 1.00 97.88 190 THR A C 1
ATOM 1535 O O . THR A 1 190 ? 13.038 -2.698 -9.798 1.00 97.88 190 THR A O 1
ATOM 1538 N N . ALA A 1 191 ? 14.430 -1.706 -8.353 1.00 97.88 191 ALA A N 1
ATOM 1539 C CA . ALA A 1 191 ? 15.536 -1.575 -9.298 1.00 97.88 191 ALA A CA 1
ATOM 1540 C C . ALA A 1 191 ? 15.994 -2.943 -9.832 1.00 97.88 191 ALA A C 1
ATOM 1542 O O . ALA A 1 191 ? 16.168 -3.099 -11.036 1.00 97.88 191 ALA A O 1
ATOM 1543 N N . GLY A 1 192 ? 16.116 -3.943 -8.952 1.00 97.69 192 GLY A N 1
ATOM 1544 C CA . GLY A 1 192 ? 16.444 -5.316 -9.335 1.00 97.69 192 GLY A CA 1
ATOM 1545 C C . GLY A 1 192 ? 15.393 -5.956 -10.245 1.00 97.69 192 GLY A C 1
ATOM 1546 O O . GLY A 1 192 ? 15.756 -6.571 -11.242 1.00 97.69 192 GLY A O 1
ATOM 1547 N N . ALA A 1 193 ? 14.102 -5.762 -9.957 1.00 96.62 193 ALA A N 1
ATOM 1548 C CA . ALA A 1 193 ? 13.010 -6.248 -10.801 1.00 96.62 193 ALA A CA 1
ATOM 1549 C C . ALA A 1 193 ? 13.034 -5.607 -12.199 1.00 96.62 193 ALA A C 1
ATOM 1551 O O . ALA A 1 193 ? 12.944 -6.302 -13.208 1.00 96.62 193 ALA A O 1
ATOM 1552 N N . PHE A 1 194 ? 13.237 -4.287 -12.277 1.00 96.81 194 PHE A N 1
ATOM 1553 C CA . PHE A 1 194 ? 13.370 -3.586 -13.557 1.00 96.81 194 PHE A CA 1
ATOM 1554 C C . PHE A 1 194 ? 14.614 -4.017 -14.334 1.00 96.81 194 PHE A C 1
ATOM 1556 O O . PHE A 1 194 ? 14.542 -4.127 -15.555 1.00 96.81 194 PHE A O 1
ATOM 1563 N N . ASN A 1 195 ? 15.723 -4.298 -13.646 1.00 96.56 195 ASN A N 1
ATOM 1564 C CA . ASN A 1 195 ? 16.923 -4.822 -14.288 1.00 96.56 195 ASN A CA 1
ATOM 1565 C C . ASN A 1 195 ? 16.701 -6.239 -14.834 1.00 96.56 195 ASN A C 1
ATOM 1567 O O . ASN A 1 195 ? 17.015 -6.500 -15.986 1.00 96.56 195 ASN A O 1
ATOM 1571 N N . GLY A 1 196 ? 16.090 -7.131 -14.050 1.00 95.25 196 GLY A N 1
ATOM 1572 C CA . GLY A 1 196 ? 15.766 -8.483 -14.511 1.00 95.25 196 GLY A CA 1
ATOM 1573 C C . GLY A 1 196 ? 14.794 -8.483 -15.692 1.00 95.25 196 GLY A C 1
ATOM 1574 O O . GLY A 1 196 ? 14.953 -9.254 -16.636 1.00 95.25 196 GLY A O 1
ATOM 1575 N N . GLU A 1 197 ? 13.813 -7.581 -15.691 1.00 94.88 197 GLU A N 1
ATOM 1576 C CA . GLU A 1 197 ? 12.911 -7.425 -16.827 1.00 94.88 197 GLU A CA 1
ATOM 1577 C C . GLU A 1 197 ? 13.604 -6.819 -18.052 1.00 94.88 197 GLU A C 1
ATOM 1579 O O . GLU A 1 197 ? 13.305 -7.223 -19.175 1.00 94.88 197 GLU A O 1
ATOM 1584 N N . PHE A 1 198 ? 14.533 -5.881 -17.859 1.00 95.19 198 PHE A N 1
ATOM 1585 C CA . PHE A 1 198 ? 15.386 -5.372 -18.930 1.00 95.19 198 PHE A CA 1
ATOM 1586 C C . PHE A 1 198 ? 16.195 -6.510 -19.562 1.00 95.19 198 PHE A C 1
ATOM 1588 O O . PHE A 1 198 ? 16.094 -6.712 -20.770 1.00 95.19 198 PHE A O 1
ATOM 1595 N N . ASP A 1 199 ? 16.889 -7.315 -18.754 1.00 94.88 199 ASP A N 1
ATOM 1596 C CA . ASP A 1 199 ? 17.672 -8.462 -19.224 1.00 94.88 199 ASP A CA 1
ATOM 1597 C C . ASP A 1 199 ? 16.786 -9.454 -19.996 1.00 94.88 199 ASP A C 1
ATOM 1599 O O . ASP A 1 199 ? 17.126 -9.889 -21.102 1.00 94.88 199 ASP A O 1
ATOM 1603 N N . ARG A 1 200 ? 15.588 -9.751 -19.470 1.00 94.62 200 ARG A N 1
ATOM 1604 C CA . ARG A 1 200 ? 14.605 -10.631 -20.119 1.00 94.62 200 ARG A CA 1
ATOM 1605 C C . ARG A 1 200 ? 14.149 -10.098 -21.476 1.00 94.62 200 ARG A C 1
ATOM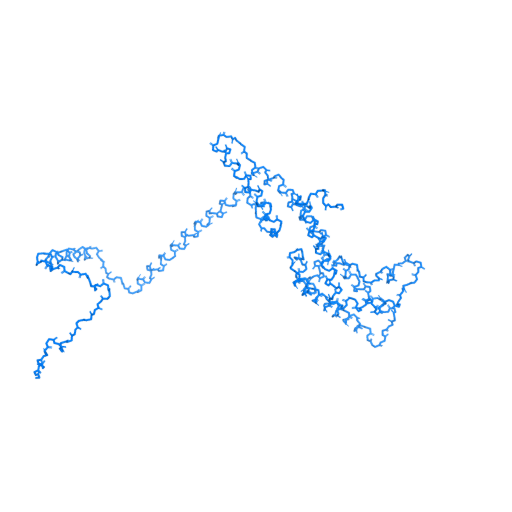 1607 O O . ARG A 1 200 ? 13.976 -10.881 -22.409 1.00 94.62 200 ARG A O 1
ATOM 1614 N N . LEU A 1 201 ? 13.902 -8.792 -21.584 1.00 94.00 201 LEU A N 1
ATOM 1615 C CA . LEU A 1 201 ? 13.467 -8.154 -22.827 1.00 94.00 201 LEU A CA 1
ATOM 1616 C C . LEU A 1 201 ? 14.600 -8.086 -23.853 1.00 94.00 201 LEU A C 1
ATOM 1618 O O . LEU A 1 201 ? 14.356 -8.385 -25.016 1.00 94.00 201 LEU A O 1
ATOM 1622 N N . CYS A 1 202 ? 15.823 -7.763 -23.431 1.00 92.75 202 CYS A N 1
ATOM 1623 C CA . CYS A 1 202 ? 17.000 -7.739 -24.300 1.00 92.75 202 CYS A CA 1
ATOM 1624 C C . CYS A 1 202 ? 17.341 -9.136 -24.840 1.00 92.75 202 CYS A C 1
ATOM 1626 O O . CYS A 1 202 ? 17.631 -9.280 -26.025 1.00 92.75 202 CYS A O 1
ATOM 1628 N N . THR A 1 203 ? 17.192 -10.186 -24.022 1.00 92.88 203 THR A N 1
ATOM 1629 C CA . THR A 1 203 ? 17.432 -11.583 -24.439 1.00 92.88 203 THR A CA 1
ATOM 1630 C C . THR A 1 203 ? 16.565 -12.008 -25.638 1.00 92.88 203 THR A C 1
ATOM 1632 O O . THR A 1 203 ? 16.962 -12.883 -26.399 1.00 92.88 203 THR A O 1
ATOM 1635 N N . GLN A 1 204 ? 15.401 -11.379 -25.860 1.00 90.62 204 GLN A N 1
ATOM 1636 C CA . GLN A 1 204 ? 14.532 -11.676 -27.013 1.00 90.62 204 GLN A CA 1
ATOM 1637 C C . GLN A 1 204 ? 15.141 -11.253 -28.356 1.00 90.62 204 GLN A C 1
ATOM 1639 O O . GLN A 1 204 ? 14.768 -11.814 -29.383 1.00 90.62 204 GLN A O 1
ATOM 1644 N N . TYR A 1 205 ? 16.045 -10.271 -28.350 1.00 88.38 205 TYR A N 1
ATOM 1645 C CA . TYR A 1 205 ? 16.660 -9.712 -29.555 1.00 88.38 205 TYR A CA 1
ATOM 1646 C C . TYR A 1 205 ? 18.052 -10.300 -29.846 1.00 88.38 205 TYR A C 1
ATOM 1648 O O . TYR A 1 205 ? 18.522 -10.214 -30.980 1.00 88.38 205 TYR A O 1
ATOM 1656 N N . GLY A 1 206 ? 18.699 -10.931 -28.857 1.00 84.94 206 GLY A N 1
ATOM 1657 C CA . GLY A 1 206 ? 20.046 -11.497 -28.997 1.00 84.94 206 GLY A CA 1
ATOM 1658 C C . GLY 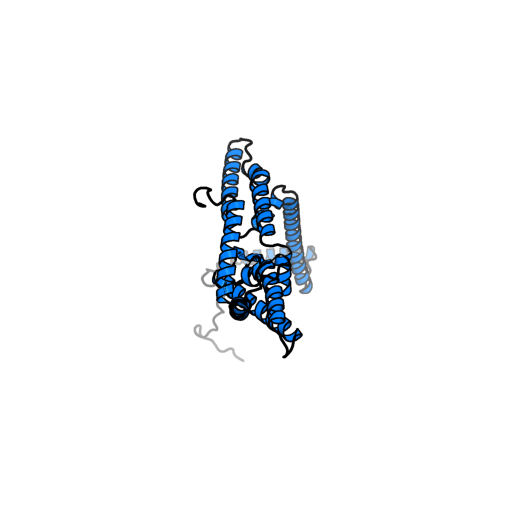A 1 206 ? 21.111 -10.437 -29.312 1.00 84.94 206 GLY A C 1
ATOM 1659 O O . GLY A 1 206 ? 20.971 -9.273 -28.942 1.00 84.94 206 GLY A O 1
ATOM 1660 N N . ASP A 1 207 ? 22.166 -10.834 -30.028 1.00 81.38 207 ASP A N 1
ATOM 1661 C CA . ASP A 1 207 ? 23.325 -9.971 -30.330 1.00 81.38 207 ASP A CA 1
ATOM 1662 C C . ASP A 1 207 ? 23.053 -8.908 -31.417 1.00 81.38 207 ASP A C 1
ATOM 1664 O O . ASP A 1 207 ? 23.865 -8.013 -31.639 1.00 81.38 207 ASP A O 1
ATOM 1668 N N . GLY A 1 208 ? 21.908 -8.988 -32.105 1.00 83.75 208 GLY A N 1
ATOM 1669 C CA . GLY A 1 208 ? 21.539 -8.116 -33.228 1.00 83.75 208 GLY A CA 1
ATOM 1670 C C . GLY A 1 208 ? 20.667 -6.913 -32.857 1.00 83.75 208 GLY A C 1
ATOM 1671 O O . GLY A 1 208 ? 19.983 -6.374 -33.725 1.00 83.75 208 GLY A O 1
ATOM 1672 N N . MET A 1 209 ? 20.626 -6.520 -31.582 1.00 88.88 209 MET A N 1
ATOM 1673 C CA . MET A 1 209 ? 19.692 -5.511 -31.079 1.00 88.88 209 MET A CA 1
ATOM 1674 C C . MET A 1 209 ? 19.916 -4.133 -31.720 1.00 88.88 209 MET A C 1
ATOM 1676 O O . MET A 1 209 ? 20.962 -3.506 -31.546 1.00 88.88 209 MET A O 1
ATOM 1680 N N . THR A 1 210 ? 18.907 -3.630 -32.437 1.00 91.94 210 THR A N 1
ATOM 1681 C CA . THR A 1 210 ? 18.966 -2.296 -33.047 1.00 91.94 210 THR A CA 1
ATOM 1682 C C . THR A 1 210 ? 18.568 -1.200 -32.055 1.00 91.94 210 THR A C 1
ATOM 1684 O O . THR A 1 210 ? 17.958 -1.445 -31.012 1.00 91.94 210 THR A O 1
ATOM 1687 N N . LEU A 1 211 ? 18.859 0.060 -32.393 1.00 89.38 211 LEU A N 1
ATOM 1688 C CA . LEU A 1 211 ? 18.463 1.207 -31.566 1.00 89.38 211 LEU A CA 1
ATOM 1689 C C . LEU A 1 211 ? 16.935 1.367 -31.467 1.00 89.38 211 LEU A C 1
ATOM 1691 O O . LEU A 1 211 ? 16.416 1.793 -30.435 1.00 89.38 211 LEU A O 1
ATOM 1695 N N . ASN A 1 212 ? 16.208 0.981 -32.519 1.00 89.88 212 ASN A N 1
ATOM 1696 C CA . ASN A 1 212 ? 14.747 0.949 -32.503 1.00 89.88 212 ASN A CA 1
ATOM 1697 C C . ASN A 1 212 ? 14.235 -0.152 -31.569 1.00 89.88 212 ASN A C 1
ATOM 1699 O O . ASN A 1 212 ? 13.303 0.089 -30.805 1.00 89.88 212 ASN A O 1
ATOM 1703 N N . ASP A 1 213 ? 14.882 -1.318 -31.550 1.00 92.38 213 ASP A N 1
ATOM 1704 C CA . ASP A 1 213 ? 14.545 -2.386 -30.605 1.00 92.38 213 ASP A CA 1
ATOM 1705 C C . ASP A 1 213 ? 14.784 -1.934 -29.162 1.00 92.38 213 ASP A C 1
ATOM 1707 O O . ASP A 1 213 ? 13.905 -2.094 -28.314 1.00 92.38 213 ASP A O 1
ATOM 1711 N N . ALA A 1 214 ? 15.904 -1.255 -28.892 1.00 92.75 214 ALA A N 1
ATOM 1712 C CA . ALA A 1 214 ? 16.175 -0.640 -27.592 1.00 92.75 214 ALA A CA 1
ATOM 1713 C C . ALA A 1 214 ? 15.099 0.368 -27.178 1.00 92.75 214 ALA A C 1
ATOM 1715 O O . ALA A 1 214 ? 14.666 0.373 -26.024 1.00 92.75 214 ALA A O 1
ATOM 1716 N N . LEU A 1 215 ? 14.598 1.171 -28.116 1.00 93.69 215 LEU A N 1
ATOM 1717 C CA . LEU A 1 215 ? 13.481 2.069 -27.851 1.00 93.69 215 LEU A CA 1
ATOM 1718 C C . LEU A 1 215 ? 12.207 1.298 -27.463 1.00 93.69 215 LEU A C 1
ATOM 1720 O O . LEU A 1 215 ? 11.541 1.678 -26.499 1.00 93.69 215 LEU A O 1
ATOM 1724 N N . THR A 1 216 ? 11.894 0.188 -28.141 1.00 93.62 216 THR A N 1
ATOM 1725 C CA . THR A 1 216 ? 10.733 -0.647 -27.774 1.00 93.62 216 THR A CA 1
ATOM 1726 C C . THR A 1 216 ? 10.893 -1.317 -26.405 1.00 93.62 216 THR A C 1
ATOM 1728 O O . THR A 1 216 ? 9.929 -1.398 -25.639 1.00 93.62 216 THR A O 1
ATOM 1731 N N . VAL A 1 217 ? 12.107 -1.755 -26.051 1.00 95.25 217 VAL A N 1
ATOM 1732 C CA . VAL A 1 217 ? 12.416 -2.307 -24.723 1.00 95.25 217 VAL A CA 1
ATOM 1733 C C . VAL A 1 217 ? 12.222 -1.241 -23.650 1.00 95.25 217 VAL A C 1
ATOM 1735 O O . VAL A 1 217 ? 11.536 -1.488 -22.654 1.00 95.25 217 VAL A O 1
ATOM 1738 N N . TYR A 1 218 ? 12.750 -0.035 -23.876 1.00 96.06 218 TYR A N 1
ATOM 1739 C CA . TYR A 1 218 ? 12.538 1.094 -22.979 1.00 96.06 218 TYR A CA 1
ATOM 1740 C C . TYR A 1 218 ? 11.047 1.385 -22.783 1.00 96.06 218 TYR A C 1
ATOM 1742 O O . TYR A 1 218 ? 10.622 1.585 -21.652 1.00 96.06 218 TYR A O 1
ATOM 1750 N N . GLN A 1 219 ? 10.234 1.357 -23.839 1.00 94.75 219 GLN A N 1
ATOM 1751 C CA . GLN A 1 219 ? 8.794 1.615 -23.734 1.00 94.75 219 GLN A CA 1
ATOM 1752 C C . GLN A 1 219 ? 8.063 0.581 -22.887 1.00 94.75 219 GLN A C 1
ATOM 1754 O O . GLN A 1 219 ? 7.300 0.952 -22.000 1.00 94.75 219 GLN A O 1
ATOM 1759 N N . LYS A 1 220 ? 8.363 -0.709 -23.067 1.00 95.00 220 LYS A N 1
ATOM 1760 C CA . LYS A 1 220 ? 7.796 -1.778 -22.228 1.00 95.00 220 LYS A CA 1
ATOM 1761 C C . LYS A 1 220 ? 8.159 -1.600 -20.747 1.00 95.00 220 LYS A C 1
ATOM 1763 O O . LYS A 1 220 ? 7.345 -1.893 -19.868 1.00 95.00 220 LYS A O 1
ATOM 1768 N N . LEU A 1 221 ? 9.373 -1.129 -20.449 1.00 95.81 221 LEU A N 1
ATOM 1769 C CA . LEU A 1 221 ? 9.791 -0.799 -19.081 1.00 95.81 221 LEU A CA 1
ATOM 1770 C C . LEU A 1 221 ? 9.129 0.488 -18.574 1.00 95.81 221 LEU A C 1
ATOM 1772 O O . LEU A 1 221 ? 8.676 0.547 -17.432 1.00 95.81 221 LEU A O 1
ATOM 1776 N N . ALA A 1 222 ? 9.030 1.507 -19.422 1.00 95.75 222 ALA A N 1
ATOM 1777 C CA . ALA A 1 222 ? 8.385 2.774 -19.119 1.00 95.75 222 ALA A CA 1
ATOM 1778 C C . ALA A 1 222 ? 6.906 2.571 -18.760 1.00 95.75 222 ALA A C 1
ATOM 1780 O O . ALA A 1 222 ? 6.452 3.094 -17.742 1.00 95.75 222 ALA A O 1
ATOM 1781 N N . ASP A 1 223 ? 6.188 1.738 -19.512 1.00 94.81 223 ASP A N 1
ATOM 1782 C CA . ASP A 1 223 ? 4.798 1.378 -19.237 1.00 94.81 223 ASP A CA 1
ATOM 1783 C C . ASP A 1 223 ? 4.650 0.729 -17.859 1.00 94.81 223 ASP A C 1
ATOM 1785 O O . ASP A 1 223 ? 3.776 1.110 -17.079 1.00 94.81 223 ASP A O 1
ATOM 1789 N N . ARG A 1 224 ? 5.551 -0.190 -17.489 1.00 95.44 224 ARG A N 1
ATOM 1790 C CA . ARG A 1 224 ? 5.567 -0.769 -16.136 1.00 95.44 224 ARG A CA 1
ATOM 1791 C C . ARG A 1 224 ? 5.794 0.283 -15.051 1.00 95.44 224 ARG A C 1
ATOM 1793 O O . ARG A 1 224 ? 5.112 0.250 -14.027 1.00 95.44 224 ARG A O 1
ATOM 1800 N N . ALA A 1 225 ? 6.714 1.225 -15.259 1.00 96.44 225 ALA A N 1
ATOM 1801 C CA . ALA A 1 225 ? 6.943 2.318 -14.311 1.00 96.44 225 ALA A CA 1
ATOM 1802 C C . ALA A 1 225 ? 5.699 3.213 -14.165 1.00 96.44 225 ALA A C 1
ATOM 1804 O O . ALA A 1 225 ? 5.336 3.592 -13.047 1.00 96.44 225 ALA A O 1
ATOM 1805 N N . LEU A 1 226 ? 4.990 3.479 -15.265 1.00 96.25 226 LEU A N 1
ATOM 1806 C CA . LEU A 1 226 ? 3.733 4.227 -15.254 1.00 96.25 226 LEU A CA 1
ATOM 1807 C C . LEU A 1 226 ? 2.622 3.489 -14.511 1.00 96.25 226 LEU A C 1
ATOM 1809 O O . LEU A 1 226 ? 1.880 4.122 -13.760 1.00 96.25 226 LEU A O 1
ATOM 1813 N N . LEU A 1 227 ? 2.536 2.161 -14.639 1.00 96.12 227 LEU A N 1
ATOM 1814 C CA . LEU A 1 227 ? 1.618 1.348 -13.834 1.00 96.12 227 LEU A CA 1
ATOM 1815 C C . LEU A 1 227 ? 1.920 1.459 -12.330 1.00 96.12 227 LEU A C 1
ATOM 1817 O O . LEU A 1 227 ? 0.998 1.381 -11.518 1.00 96.12 227 LEU A O 1
ATOM 1821 N N . LEU A 1 228 ? 3.179 1.715 -11.953 1.00 96.25 228 LEU A N 1
ATOM 1822 C CA . LEU A 1 228 ? 3.590 2.039 -10.580 1.00 96.25 228 LEU A CA 1
ATOM 1823 C C . LEU A 1 228 ? 3.352 3.516 -10.187 1.00 96.25 228 LEU A C 1
ATOM 1825 O O . LEU A 1 228 ? 3.791 3.953 -9.121 1.00 96.25 228 LEU A O 1
ATOM 1829 N N . ASN A 1 229 ? 2.636 4.286 -11.011 1.00 95.88 229 ASN A N 1
ATOM 1830 C CA . ASN A 1 229 ? 2.416 5.733 -10.888 1.00 95.88 229 ASN A CA 1
ATOM 1831 C C . ASN A 1 229 ? 3.711 6.561 -10.851 1.00 95.88 229 ASN A C 1
ATOM 1833 O O . ASN A 1 229 ? 3.764 7.618 -10.213 1.00 95.88 229 ASN A O 1
ATOM 1837 N N . ILE A 1 230 ? 4.775 6.088 -11.500 1.00 96.44 230 ILE A N 1
ATOM 1838 C CA . ILE A 1 230 ? 6.062 6.778 -11.558 1.00 96.44 230 ILE A CA 1
ATOM 1839 C C . ILE A 1 230 ? 6.371 7.120 -13.009 1.00 96.44 230 ILE A C 1
ATOM 1841 O O . ILE A 1 230 ? 6.497 6.245 -13.856 1.00 96.44 230 ILE A O 1
ATOM 1845 N N . THR A 1 231 ? 6.530 8.413 -13.296 1.00 96.44 231 THR A N 1
ATOM 1846 C CA . THR A 1 231 ? 6.955 8.865 -14.624 1.00 96.44 231 THR A CA 1
ATOM 1847 C C . THR A 1 231 ? 8.402 8.426 -14.879 1.00 96.44 231 THR A C 1
ATOM 1849 O O . THR A 1 231 ? 9.293 8.829 -14.111 1.00 96.44 231 THR A O 1
ATOM 1852 N N . PRO A 1 232 ? 8.653 7.624 -15.927 1.00 95.94 232 PRO A N 1
ATOM 1853 C CA . PRO A 1 232 ? 9.984 7.122 -16.232 1.00 95.94 232 PRO A CA 1
ATOM 1854 C C . PRO A 1 232 ? 10.916 8.249 -16.717 1.00 95.94 232 PRO A C 1
ATOM 1856 O O . PRO A 1 232 ? 10.462 9.330 -17.116 1.00 95.94 232 PRO A O 1
ATOM 1859 N N . PRO A 1 233 ? 12.240 8.053 -16.616 1.00 95.38 233 PRO A N 1
ATOM 1860 C CA . PRO A 1 233 ? 13.226 9.069 -16.972 1.00 95.38 233 PRO A CA 1
ATOM 1861 C C . PRO A 1 233 ? 13.185 9.339 -18.479 1.00 95.38 233 PRO A C 1
ATOM 1863 O O . PRO A 1 233 ? 13.252 8.405 -19.260 1.00 95.38 233 PRO A O 1
ATOM 1866 N N . TYR A 1 234 ? 13.109 10.607 -18.894 1.00 94.31 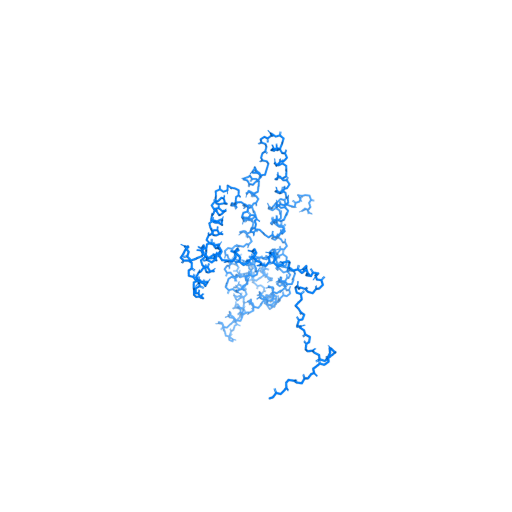234 TYR A N 1
ATOM 1867 C CA . TYR A 1 234 ? 13.037 10.989 -20.316 1.00 94.31 234 TYR A CA 1
ATOM 1868 C C . TYR A 1 234 ? 11.792 10.458 -21.062 1.00 94.31 234 TYR A C 1
ATOM 1870 O O . TYR A 1 234 ? 11.802 10.330 -22.283 1.00 94.31 234 TYR A O 1
ATOM 1878 N N . TYR A 1 235 ? 10.690 10.180 -20.353 1.00 92.38 235 TYR A N 1
ATOM 1879 C CA . TYR A 1 235 ? 9.468 9.626 -20.954 1.00 92.38 235 TYR A CA 1
ATOM 1880 C C . TYR A 1 235 ? 8.949 10.415 -22.165 1.00 92.38 235 TYR A C 1
ATOM 1882 O O . TYR A 1 235 ? 8.771 9.840 -23.233 1.00 92.38 235 TYR A O 1
ATOM 1890 N N . GLU A 1 236 ? 8.775 11.731 -22.031 1.00 90.44 236 GLU A N 1
ATOM 1891 C CA . GLU A 1 236 ? 8.237 12.577 -23.107 1.00 90.44 236 GLU A CA 1
ATOM 1892 C C . GLU A 1 236 ? 9.135 12.600 -24.353 1.00 90.44 236 GLU A C 1
ATOM 1894 O O . GLU A 1 236 ? 8.641 12.666 -25.477 1.00 90.44 236 GLU A O 1
ATOM 1899 N N . SER A 1 237 ? 10.460 12.513 -24.183 1.00 90.50 237 SER A N 1
ATOM 1900 C CA . SER A 1 237 ? 11.391 12.544 -25.314 1.00 90.50 237 SER A CA 1
ATOM 1901 C C . SER A 1 237 ? 11.524 11.192 -26.019 1.00 90.50 237 SER A C 1
ATOM 1903 O O . SER A 1 237 ? 11.833 11.172 -27.214 1.00 90.50 237 SER A O 1
ATOM 1905 N N . LEU A 1 238 ? 11.229 10.086 -25.329 1.00 90.94 238 LEU A N 1
ATOM 1906 C CA . LEU A 1 238 ? 11.343 8.704 -25.817 1.00 90.94 238 LEU A CA 1
ATOM 1907 C C . LEU A 1 238 ? 9.992 8.054 -26.183 1.00 90.94 238 LEU A C 1
ATOM 1909 O O . LEU A 1 238 ? 9.937 6.886 -26.572 1.00 90.94 238 LEU A O 1
ATOM 1913 N N . ARG A 1 239 ? 8.885 8.796 -26.086 1.00 87.94 239 ARG A N 1
ATOM 1914 C CA . ARG A 1 239 ? 7.546 8.312 -26.446 1.00 87.94 239 ARG A CA 1
ATOM 1915 C C . ARG A 1 239 ? 7.389 8.151 -27.964 1.00 87.94 239 ARG A C 1
ATOM 1917 O O . ARG A 1 239 ? 7.752 9.061 -28.712 1.00 87.94 239 ARG A O 1
ATOM 1924 N N . THR A 1 240 ? 6.817 7.038 -28.425 1.00 83.25 240 THR A N 1
ATOM 1925 C CA . THR A 1 240 ? 6.466 6.809 -29.845 1.00 83.25 240 THR A CA 1
ATOM 1926 C C . THR A 1 240 ? 4.962 6.909 -30.064 1.00 83.25 240 THR A C 1
ATOM 1928 O O . THR A 1 240 ? 4.313 5.953 -30.491 1.00 83.25 240 THR A O 1
ATOM 1931 N N . ASP A 1 241 ? 4.385 8.065 -29.753 1.00 81.88 241 ASP A N 1
ATOM 1932 C CA . ASP A 1 241 ? 3.000 8.310 -30.147 1.00 81.88 241 ASP A CA 1
ATOM 1933 C C . ASP A 1 241 ? 2.904 8.455 -31.659 1.00 81.88 241 ASP A C 1
ATOM 1935 O O . ASP A 1 241 ? 3.730 9.125 -32.284 1.00 81.88 241 ASP A O 1
ATOM 1939 N N . ARG A 1 242 ? 1.830 7.903 -32.224 1.00 73.75 242 ARG A N 1
ATOM 1940 C CA . ARG A 1 242 ? 1.504 8.035 -33.646 1.00 73.75 242 ARG A CA 1
ATOM 1941 C C . ARG A 1 242 ? 1.368 9.500 -34.087 1.00 73.75 242 ARG A C 1
ATOM 1943 O O . ARG A 1 242 ? 1.698 9.817 -35.223 1.00 73.75 242 ARG A O 1
ATOM 1950 N N . ASP A 1 243 ? 0.939 10.381 -33.183 1.00 77.06 243 ASP A N 1
ATOM 1951 C CA . ASP A 1 243 ? 0.671 11.798 -33.467 1.00 77.06 243 ASP A CA 1
ATOM 1952 C C . ASP A 1 243 ? 1.887 12.714 -33.226 1.00 77.06 243 ASP A C 1
ATOM 1954 O O . ASP A 1 243 ? 1.797 13.943 -33.331 1.00 77.06 243 ASP A O 1
ATOM 1958 N N . ARG A 1 244 ? 3.046 12.145 -32.873 1.00 79.88 244 ARG A N 1
ATOM 1959 C CA . ARG A 1 244 ? 4.235 12.929 -32.535 1.00 79.88 244 ARG A CA 1
ATOM 1960 C C . ARG A 1 244 ? 4.932 13.445 -33.796 1.00 79.88 244 ARG A C 1
ATOM 1962 O O . ARG A 1 244 ? 5.337 12.677 -34.658 1.00 79.88 244 ARG A O 1
ATOM 1969 N N . ARG A 1 245 ? 5.145 14.765 -33.863 1.00 79.81 245 ARG A N 1
ATOM 1970 C CA . ARG A 1 245 ? 5.846 15.433 -34.982 1.00 79.81 245 ARG A CA 1
ATOM 1971 C C . ARG A 1 245 ? 7.370 15.286 -34.946 1.00 79.81 245 ARG A C 1
ATOM 1973 O O . ARG A 1 245 ? 8.012 15.385 -35.983 1.00 79.81 245 ARG A O 1
ATOM 1980 N N . THR A 1 246 ? 7.952 15.104 -33.762 1.00 84.38 246 THR A N 1
ATOM 1981 C CA . THR A 1 246 ? 9.409 15.030 -33.561 1.00 84.38 246 THR A CA 1
ATOM 1982 C C . THR A 1 246 ? 9.839 13.578 -33.360 1.00 84.38 246 THR A C 1
ATOM 1984 O O . THR A 1 246 ? 9.200 12.890 -32.556 1.00 84.38 246 THR A O 1
ATOM 1987 N N . PRO A 1 247 ? 10.918 13.112 -34.018 1.00 84.81 247 PRO A N 1
ATOM 1988 C CA . PRO A 1 247 ? 11.428 11.769 -33.790 1.00 84.81 247 PRO A CA 1
ATOM 1989 C C . PRO A 1 247 ? 11.861 11.575 -32.322 1.00 84.81 247 PRO A C 1
ATOM 1991 O O . PRO A 1 247 ? 12.248 12.540 -31.652 1.00 84.81 247 PRO A O 1
ATOM 1994 N N . PRO A 1 248 ? 11.791 10.342 -31.792 1.00 89.50 248 PRO A N 1
ATOM 1995 C CA . PRO A 1 248 ? 12.265 10.034 -30.448 1.00 89.50 248 PRO A CA 1
ATOM 1996 C C . PRO A 1 248 ? 13.757 10.336 -30.284 1.00 89.50 248 PRO A C 1
ATOM 1998 O O . PRO A 1 248 ? 14.569 9.987 -31.136 1.00 89.50 248 PRO A O 1
ATOM 2001 N N . ALA A 1 249 ? 14.125 10.963 -29.165 1.00 89.38 249 ALA A N 1
ATOM 2002 C CA . ALA A 1 249 ? 15.510 11.329 -28.874 1.00 89.38 249 ALA A CA 1
ATOM 2003 C C . ALA A 1 249 ? 16.274 10.130 -28.293 1.00 89.38 249 ALA A C 1
ATOM 2005 O O . ALA A 1 249 ? 16.480 10.043 -27.078 1.00 89.38 249 ALA A O 1
ATOM 2006 N N . VAL A 1 250 ? 16.644 9.205 -29.180 1.00 89.44 250 VAL A N 1
ATOM 2007 C CA . VAL A 1 250 ? 17.304 7.922 -28.883 1.00 89.44 250 VAL A CA 1
ATOM 2008 C C . VAL A 1 250 ? 18.608 8.055 -28.092 1.00 89.44 250 VAL A C 1
ATOM 2010 O O . VAL A 1 250 ? 18.928 7.165 -27.309 1.00 89.44 250 VAL A O 1
ATOM 2013 N N . ASP A 1 251 ? 19.293 9.196 -28.178 1.00 91.50 251 ASP A N 1
ATOM 2014 C CA . ASP A 1 251 ? 20.525 9.476 -27.424 1.00 91.50 251 ASP A CA 1
ATOM 2015 C C . ASP A 1 251 ? 20.327 9.420 -25.898 1.00 91.50 251 ASP A C 1
ATOM 2017 O O . ASP A 1 251 ? 21.265 9.169 -25.144 1.00 91.50 251 ASP A O 1
ATOM 2021 N N . ASN A 1 252 ? 19.092 9.615 -25.418 1.00 93.06 252 ASN A N 1
ATOM 2022 C CA . ASN A 1 252 ? 18.773 9.550 -23.991 1.00 93.06 252 ASN A CA 1
ATOM 2023 C C . ASN A 1 252 ? 18.556 8.117 -23.475 1.00 93.06 252 ASN A C 1
ATOM 2025 O O . ASN A 1 252 ? 18.441 7.933 -22.261 1.00 93.06 252 ASN A O 1
ATOM 2029 N N . LEU A 1 253 ? 18.480 7.108 -24.355 1.00 93.94 253 LEU A N 1
ATOM 2030 C CA . LEU A 1 253 ? 18.177 5.723 -23.972 1.00 93.94 253 LEU A CA 1
ATOM 2031 C C . LEU A 1 253 ? 19.160 5.155 -22.937 1.00 93.94 253 LEU A C 1
ATOM 2033 O O . LEU A 1 253 ? 18.684 4.661 -21.911 1.00 93.94 253 LEU A O 1
ATOM 2037 N N . PRO A 1 254 ? 20.496 5.268 -23.105 1.00 93.69 254 PRO A N 1
ATOM 2038 C CA . PRO A 1 254 ? 21.435 4.733 -22.119 1.00 93.69 254 PRO A CA 1
ATOM 2039 C C . PRO A 1 254 ? 21.231 5.359 -20.734 1.00 93.69 254 PRO A C 1
ATOM 2041 O O . PRO A 1 254 ? 21.163 4.658 -19.724 1.00 93.69 254 PRO A O 1
ATOM 2044 N N . GLY A 1 255 ? 21.044 6.683 -20.682 1.00 94.56 255 GLY A N 1
ATOM 2045 C CA . GLY A 1 255 ? 20.768 7.398 -19.436 1.00 94.56 255 GLY A CA 1
ATOM 2046 C C . GLY A 1 255 ? 19.435 6.995 -18.800 1.00 94.56 255 GLY A C 1
ATOM 2047 O O . GLY A 1 255 ? 19.330 6.927 -17.573 1.00 94.56 255 GLY A O 1
ATOM 2048 N N . ALA A 1 256 ? 18.421 6.698 -19.613 1.00 95.88 256 ALA A N 1
ATOM 2049 C CA . ALA A 1 256 ? 17.122 6.240 -19.143 1.00 95.88 256 ALA A CA 1
ATOM 2050 C C . ALA A 1 256 ? 17.201 4.839 -18.513 1.00 95.88 256 ALA A C 1
ATOM 2052 O O . ALA A 1 256 ? 16.708 4.651 -17.397 1.00 95.88 256 ALA A O 1
ATOM 2053 N N . PHE A 1 257 ? 17.878 3.889 -19.167 1.00 96.00 257 PHE A N 1
ATOM 2054 C CA . PHE A 1 257 ? 18.092 2.542 -18.629 1.00 96.00 257 PHE A CA 1
ATOM 2055 C C . PHE A 1 257 ? 18.873 2.568 -17.316 1.00 96.00 257 PHE A C 1
ATOM 2057 O O . PHE A 1 257 ? 18.415 2.006 -16.324 1.00 96.00 257 PHE A O 1
ATOM 2064 N N . LEU A 1 258 ? 19.979 3.319 -17.258 1.00 95.50 258 LEU A N 1
ATOM 2065 C CA . LEU A 1 258 ? 20.774 3.457 -16.034 1.00 95.50 258 LEU A CA 1
ATOM 2066 C C . LEU A 1 258 ? 19.942 3.972 -14.853 1.00 95.50 258 LEU A C 1
ATOM 2068 O O . LEU A 1 258 ? 20.110 3.519 -13.724 1.00 95.50 258 LEU A O 1
ATOM 2072 N N . ARG A 1 259 ? 19.018 4.909 -15.093 1.00 96.56 259 ARG A N 1
ATOM 2073 C CA . ARG A 1 259 ? 18.114 5.426 -14.054 1.00 96.56 259 ARG A CA 1
ATOM 2074 C C . ARG A 1 259 ? 17.073 4.394 -13.622 1.00 96.56 259 ARG A C 1
ATOM 2076 O O . ARG A 1 259 ? 16.796 4.316 -12.428 1.00 96.56 259 ARG A O 1
ATOM 2083 N N . LEU A 1 260 ? 16.523 3.613 -14.552 1.00 96.31 260 LEU A N 1
ATOM 2084 C CA . LEU A 1 260 ? 15.563 2.544 -14.251 1.00 96.31 260 LEU A CA 1
ATOM 2085 C C . LEU A 1 260 ? 16.202 1.366 -13.500 1.00 96.31 260 LEU A C 1
ATOM 2087 O O . LEU A 1 260 ? 15.523 0.748 -12.686 1.00 96.31 260 LEU A O 1
ATOM 2091 N N . SER A 1 261 ? 17.497 1.108 -13.683 1.00 95.75 261 SER A N 1
ATOM 2092 C CA . SER A 1 261 ? 18.244 0.113 -12.896 1.00 95.75 261 SER A CA 1
ATOM 2093 C C . SER A 1 261 ? 18.835 0.681 -11.594 1.00 95.75 261 SER A C 1
ATOM 2095 O O . SER A 1 261 ? 19.412 -0.051 -10.793 1.00 95.75 261 SER A O 1
ATOM 2097 N N . CYS A 1 262 ? 18.707 1.988 -11.338 1.00 97.38 262 CYS A N 1
ATOM 2098 C CA . CYS A 1 262 ? 19.330 2.647 -10.190 1.00 97.38 262 CYS A CA 1
ATOM 2099 C C . CYS A 1 262 ? 18.414 2.667 -8.955 1.00 97.38 262 CYS A C 1
ATOM 2101 O O . CYS A 1 262 ? 17.365 3.319 -8.939 1.00 97.38 262 CYS A O 1
ATOM 2103 N N . ALA A 1 263 ? 18.865 2.040 -7.865 1.00 97.81 263 ALA A N 1
ATOM 2104 C CA . ALA A 1 263 ? 18.144 2.023 -6.591 1.00 97.81 263 ALA A CA 1
ATOM 2105 C C . ALA A 1 263 ? 17.937 3.425 -5.987 1.00 97.81 263 ALA A C 1
ATOM 2107 O O . ALA A 1 263 ? 16.860 3.710 -5.466 1.00 97.81 263 ALA A O 1
ATOM 2108 N N . ASP A 1 264 ? 18.912 4.333 -6.089 1.00 97.88 264 ASP A N 1
ATOM 2109 C CA . ASP A 1 264 ? 18.793 5.687 -5.524 1.00 97.88 264 ASP A CA 1
ATOM 2110 C C . ASP A 1 264 ? 17.751 6.541 -6.256 1.00 97.88 264 ASP A C 1
ATOM 2112 O O . ASP A 1 264 ? 17.014 7.331 -5.644 1.00 97.88 264 ASP A O 1
ATOM 2116 N N . TRP A 1 265 ? 17.635 6.353 -7.573 1.00 97.69 265 TRP A N 1
ATOM 2117 C CA . TRP A 1 265 ? 16.583 6.991 -8.355 1.00 97.69 265 TRP A CA 1
ATOM 2118 C C . TRP A 1 265 ? 15.205 6.488 -7.915 1.00 97.69 265 TRP A C 1
ATOM 2120 O O . TRP A 1 265 ? 14.340 7.305 -7.579 1.00 97.69 265 TRP A O 1
ATOM 2130 N N . TRP A 1 266 ? 15.024 5.166 -7.808 1.00 98.06 266 TRP A N 1
ATOM 2131 C CA . TRP A 1 266 ? 13.784 4.575 -7.296 1.00 98.06 266 TRP A CA 1
ATOM 2132 C C . TRP A 1 266 ? 13.470 5.014 -5.872 1.00 98.06 266 TRP A C 1
ATOM 2134 O O . TRP A 1 266 ? 12.322 5.344 -5.585 1.00 98.06 266 TRP A O 1
ATOM 2144 N N . ASN A 1 267 ? 14.469 5.113 -4.996 1.00 98.00 267 ASN A N 1
ATOM 2145 C CA . ASN A 1 267 ? 14.292 5.577 -3.623 1.00 98.00 267 ASN A CA 1
ATOM 2146 C C . ASN A 1 267 ? 13.713 6.996 -3.609 1.00 98.00 267 ASN A C 1
ATOM 2148 O O . ASN A 1 267 ? 12.716 7.268 -2.944 1.00 98.00 267 ASN A O 1
ATOM 2152 N N . THR A 1 268 ? 14.256 7.886 -4.441 1.00 97.81 268 THR A N 1
ATOM 2153 C CA . THR A 1 268 ? 13.751 9.257 -4.587 1.00 97.81 268 THR A CA 1
ATOM 2154 C C . THR A 1 268 ? 12.302 9.285 -5.086 1.00 97.81 268 THR A C 1
ATOM 2156 O O . THR A 1 268 ? 11.472 10.042 -4.568 1.00 97.81 268 THR A O 1
ATOM 2159 N N . LYS A 1 269 ? 11.969 8.453 -6.082 1.00 97.75 269 LYS A N 1
ATOM 2160 C CA . LYS A 1 269 ? 10.620 8.390 -6.669 1.00 97.75 269 LYS A CA 1
ATOM 2161 C C . LYS A 1 269 ? 9.598 7.776 -5.717 1.00 97.75 269 LYS A C 1
ATOM 2163 O O . LYS A 1 269 ? 8.563 8.396 -5.471 1.00 97.75 269 LYS A O 1
ATOM 2168 N N . LEU A 1 270 ? 9.901 6.622 -5.130 1.00 97.75 270 LEU A N 1
ATOM 2169 C CA . LEU A 1 270 ? 9.040 5.936 -4.168 1.00 97.75 270 LEU A CA 1
ATOM 2170 C C . LEU A 1 270 ? 8.849 6.761 -2.899 1.00 97.75 270 LEU A C 1
ATOM 2172 O O . LEU A 1 270 ? 7.733 6.849 -2.392 1.00 97.75 270 LEU A O 1
ATOM 2176 N N . TRP A 1 271 ? 9.892 7.443 -2.419 1.00 97.62 271 TRP A N 1
ATOM 2177 C CA . TRP A 1 271 ? 9.770 8.345 -1.276 1.00 97.62 271 TRP A CA 1
ATOM 2178 C C . TRP A 1 271 ? 8.833 9.518 -1.569 1.00 97.62 271 TRP A C 1
ATOM 2180 O O . TRP A 1 271 ? 7.989 9.868 -0.737 1.00 97.62 271 TRP A O 1
ATOM 2190 N N . ARG A 1 272 ? 8.931 10.112 -2.765 1.00 97.31 272 ARG A N 1
ATOM 2191 C CA . ARG A 1 272 ? 8.009 11.169 -3.199 1.00 97.31 272 ARG A CA 1
ATOM 2192 C C . ARG A 1 272 ? 6.575 10.649 -3.306 1.00 97.31 272 ARG A C 1
ATOM 2194 O O . ARG A 1 272 ? 5.678 11.275 -2.743 1.00 97.31 272 ARG A O 1
ATOM 2201 N N . LEU A 1 273 ? 6.368 9.508 -3.965 1.00 97.12 273 LEU A N 1
ATOM 2202 C CA . LEU A 1 273 ? 5.051 8.883 -4.120 1.00 97.12 273 LEU A CA 1
ATOM 2203 C C . LEU A 1 273 ? 4.424 8.569 -2.758 1.00 97.12 273 LEU A C 1
ATOM 2205 O O . LEU A 1 273 ? 3.285 8.945 -2.496 1.00 97.12 273 LEU A O 1
ATOM 2209 N N . ARG A 1 274 ? 5.204 7.977 -1.849 1.00 96.50 274 ARG A N 1
ATOM 2210 C CA . ARG A 1 274 ? 4.813 7.725 -0.461 1.00 96.50 274 ARG A CA 1
ATOM 2211 C C . ARG A 1 274 ? 4.328 8.990 0.238 1.00 96.50 274 ARG A C 1
ATOM 2213 O O . ARG A 1 274 ? 3.307 8.951 0.921 1.00 96.50 274 ARG A O 1
ATOM 2220 N N . ARG A 1 275 ? 5.074 10.097 0.129 1.00 95.88 275 ARG A N 1
ATOM 2221 C CA . ARG A 1 275 ? 4.708 11.369 0.776 1.00 95.88 275 ARG A CA 1
ATOM 2222 C C . ARG A 1 275 ? 3.388 11.904 0.236 1.00 95.88 275 ARG A C 1
ATOM 2224 O O . ARG A 1 275 ? 2.523 12.227 1.040 1.00 95.88 275 ARG A O 1
ATOM 2231 N N . ILE A 1 276 ? 3.235 11.941 -1.088 1.00 96.06 276 ILE A N 1
ATOM 2232 C CA . ILE A 1 276 ? 2.012 12.415 -1.748 1.00 96.06 276 ILE A CA 1
ATOM 2233 C C . ILE A 1 276 ? 0.820 11.546 -1.338 1.00 96.06 276 ILE A C 1
ATOM 2235 O O . ILE A 1 276 ? -0.198 12.068 -0.894 1.00 96.06 276 ILE A O 1
ATOM 2239 N N . TRP A 1 277 ? 0.960 10.221 -1.402 1.00 96.56 277 TRP A N 1
ATOM 2240 C CA . TRP A 1 277 ? -0.111 9.300 -1.029 1.00 96.56 277 TRP A CA 1
ATOM 2241 C C . TRP A 1 277 ? -0.498 9.455 0.448 1.00 96.56 277 TRP A C 1
ATOM 2243 O O . TRP A 1 277 ? -1.674 9.615 0.776 1.00 96.56 277 TRP A O 1
ATOM 2253 N N . ARG A 1 278 ? 0.484 9.505 1.355 1.00 95.62 278 ARG A N 1
ATOM 2254 C CA . ARG A 1 278 ? 0.223 9.709 2.785 1.00 95.62 278 ARG A CA 1
ATOM 2255 C C . ARG A 1 278 ? -0.447 11.053 3.067 1.00 95.62 278 ARG A C 1
ATOM 2257 O O . ARG A 1 278 ? -1.318 11.130 3.931 1.00 95.62 278 ARG A O 1
ATOM 2264 N N . GLU A 1 279 ? -0.057 12.107 2.361 1.00 94.62 279 GLU A N 1
ATOM 2265 C CA . GLU A 1 279 ? -0.689 13.417 2.486 1.00 94.62 279 GLU A CA 1
ATOM 2266 C C . GLU A 1 279 ? -2.148 13.387 2.013 1.00 94.62 279 GLU A C 1
ATOM 2268 O O . GLU A 1 279 ? -3.033 13.847 2.735 1.00 94.62 279 GLU A O 1
ATOM 2273 N N . GLU A 1 280 ? -2.425 12.779 0.860 1.00 94.94 280 GLU A N 1
ATOM 2274 C CA . GLU A 1 280 ? -3.785 12.629 0.337 1.00 94.94 280 GLU A CA 1
ATOM 2275 C C . GLU A 1 280 ? -4.675 11.786 1.263 1.00 94.94 280 GLU A C 1
ATOM 2277 O O . GLU A 1 280 ? -5.829 12.145 1.504 1.00 94.94 280 GLU A O 1
ATOM 2282 N N . GLN A 1 281 ? -4.141 10.733 1.888 1.00 95.06 281 GLN A N 1
ATOM 2283 C CA . GLN A 1 281 ? -4.858 9.991 2.931 1.00 95.06 281 GLN A CA 1
ATOM 2284 C C . GLN A 1 281 ? -5.190 10.869 4.146 1.00 95.06 281 GLN A C 1
ATOM 2286 O O . GLN A 1 281 ? -6.305 10.814 4.668 1.00 95.06 281 GLN A O 1
ATOM 2291 N N . LEU A 1 282 ? -4.253 11.704 4.604 1.00 94.62 282 LEU A N 1
ATOM 2292 C CA . LEU A 1 282 ? -4.488 12.608 5.735 1.00 94.62 282 LEU A CA 1
ATOM 2293 C C . LEU A 1 282 ? -5.495 13.722 5.385 1.00 94.62 282 LEU A C 1
ATOM 2295 O O . LEU A 1 282 ? -6.317 14.100 6.227 1.00 94.62 282 LEU A O 1
ATOM 2299 N N . ARG A 1 283 ? -5.488 14.212 4.137 1.00 92.75 283 ARG A N 1
ATOM 2300 C CA . ARG A 1 283 ? -6.508 15.129 3.594 1.00 92.75 283 ARG A CA 1
ATOM 2301 C C . ARG A 1 283 ? -7.877 14.449 3.515 1.00 92.75 283 ARG A C 1
ATOM 2303 O O . ARG A 1 283 ? -8.886 15.051 3.894 1.00 92.75 283 ARG A O 1
ATOM 2310 N N . ALA A 1 284 ? -7.924 13.187 3.085 1.00 93.06 284 ALA A N 1
ATOM 2311 C CA . ALA A 1 284 ? -9.134 12.369 3.069 1.00 93.06 284 ALA A CA 1
ATOM 2312 C C . ALA A 1 284 ? -9.694 12.142 4.481 1.00 93.06 284 ALA A C 1
ATOM 2314 O O . ALA A 1 284 ? -10.906 12.235 4.680 1.00 93.06 284 ALA A O 1
ATOM 2315 N N . ALA A 1 285 ? -8.811 11.951 5.463 1.00 92.62 285 ALA A N 1
ATOM 2316 C CA . ALA A 1 285 ? -9.151 11.819 6.875 1.00 92.62 285 ALA A CA 1
ATOM 2317 C C . ALA A 1 285 ? -9.562 13.134 7.560 1.00 92.62 285 ALA A C 1
ATOM 2319 O O . ALA A 1 285 ? -9.953 13.118 8.727 1.00 92.62 285 ALA A O 1
ATOM 2320 N N . CYS A 1 286 ? -9.485 14.271 6.856 1.00 87.94 286 CYS A N 1
ATOM 2321 C CA . CYS A 1 286 ? -9.694 15.610 7.413 1.00 87.94 286 CYS A CA 1
ATOM 2322 C C . CYS A 1 286 ? -8.759 15.934 8.597 1.00 87.94 286 CYS A C 1
ATOM 2324 O O . CYS A 1 286 ? -9.131 16.707 9.479 1.00 87.94 286 CYS A O 1
ATOM 2326 N N . LEU A 1 287 ? -7.555 15.347 8.618 1.00 85.50 287 LEU A N 1
ATOM 2327 C CA . LEU A 1 287 ? -6.535 15.570 9.653 1.00 85.50 287 LEU A CA 1
ATOM 2328 C C . LEU A 1 287 ? -5.528 16.667 9.270 1.00 85.50 287 LEU A C 1
ATOM 2330 O O . LEU A 1 287 ? -4.754 17.117 10.111 1.00 85.50 287 LEU A O 1
ATOM 2334 N N . VAL A 1 288 ? -5.550 17.124 8.016 1.00 77.25 288 VAL A N 1
ATOM 2335 C CA . VAL A 1 288 ? -4.768 18.273 7.541 1.00 77.25 288 VAL A CA 1
ATOM 2336 C C . VAL A 1 288 ? -5.683 19.490 7.463 1.00 77.25 288 VAL A C 1
ATOM 2338 O O . VAL A 1 288 ? -6.736 19.454 6.825 1.00 77.25 288 VAL A O 1
ATOM 2341 N N . SER A 1 289 ? -5.290 20.575 8.130 1.00 57.97 289 SER A N 1
ATOM 2342 C CA . SER A 1 289 ? -5.979 21.862 8.016 1.00 57.97 289 SER A CA 1
ATOM 2343 C C . SER A 1 289 ? -5.797 22.431 6.609 1.00 57.97 289 SER A C 1
ATOM 2345 O O . SER A 1 289 ? -4.667 22.520 6.132 1.00 57.97 289 SER A O 1
ATOM 2347 N N . ARG A 1 290 ? -6.887 22.913 5.992 1.00 53.09 290 ARG A N 1
ATOM 2348 C CA . ARG A 1 290 ? -6.871 23.620 4.692 1.00 53.09 290 ARG A CA 1
ATOM 2349 C C . ARG A 1 290 ? -5.850 24.766 4.638 1.00 53.09 290 ARG A C 1
ATOM 2351 O O . ARG A 1 290 ? -5.389 25.093 3.556 1.00 53.09 290 ARG A O 1
ATOM 2358 N N . LYS A 1 291 ? -5.491 25.360 5.785 1.00 52.06 291 LYS A N 1
ATOM 2359 C CA . LYS A 1 291 ? -4.545 26.488 5.882 1.00 52.06 291 LYS A CA 1
ATOM 2360 C C . LYS A 1 291 ? -3.062 26.095 5.779 1.00 52.06 291 LYS A C 1
ATOM 2362 O O . LYS A 1 291 ? -2.235 26.985 5.679 1.00 52.06 291 LYS A O 1
ATOM 2367 N N . LYS A 1 292 ? -2.709 24.803 5.837 1.00 47.78 292 LYS A N 1
ATOM 2368 C CA . LYS A 1 292 ? -1.306 24.327 5.812 1.00 47.78 292 LYS A CA 1
ATOM 2369 C C . LYS A 1 292 ? -0.892 23.664 4.488 1.00 47.78 292 LYS A C 1
ATOM 2371 O O . LYS A 1 292 ? 0.175 23.067 4.432 1.00 47.78 292 LYS A O 1
ATOM 2376 N N . SER A 1 293 ? -1.746 23.708 3.466 1.00 42.09 293 SER A N 1
ATOM 2377 C CA . SER A 1 293 ? -1.553 22.988 2.194 1.00 42.09 293 SER A CA 1
ATOM 2378 C C . SER A 1 293 ? -1.388 23.905 0.977 1.00 42.09 293 SER A C 1
ATOM 2380 O O . SER A 1 293 ? -1.530 23.417 -0.141 1.00 42.09 293 SER A O 1
ATOM 2382 N N . ALA A 1 294 ? -1.149 25.202 1.199 1.00 38.41 294 ALA A N 1
ATOM 2383 C CA . ALA A 1 294 ? -0.757 26.148 0.156 1.00 38.41 294 ALA A CA 1
ATOM 2384 C C . ALA A 1 294 ? 0.770 26.196 0.060 1.00 38.41 294 ALA A C 1
ATOM 2386 O O . ALA A 1 294 ? 1.402 26.212 1.144 1.00 38.41 294 ALA A O 1
#

Radius of gyration: 38.59 Å; chains: 1; bounding box: 58×83×110 Å

Sequence (294 aa):
MSTPYAWDWNAPRPAIDPATFGKERPEESGLTRLIALFDREEERARWQKSGGSPKTYPDRIRDTTERRETARDSKLAELAKKRLAAASDRDNPVITRLNALPSYLRNPLYSHLNFLRIKEKRAEGAGKPQRPATRYIHGKLTRILDRIGRTDARFCTRGYQRVVVTERLDALLTLPQLSKREVQTAATLTAGAFNGEFDRLCTQYGDGMTLNDALTVYQKLADRALLLNITPPYYESLRTDRDRRTPPAVDNLPGAFLRLSCADWWNTKLWRLRRIWREEQLRAACLVSRKKSA

Foldseek 3Di:
DDDDDADPVRPDDPDDDPVCPPDDDDPQDPVNVVVVVVVVVVVVVVCVVVVPDPQDPVSVVVVVVVVVVVVVVVVVVVVVVVVVVLVPDPLNVLVVLLVPDAPVLNVVVVVVLVVQVVVQVVCVVVVHPDRRNVCCSVPVSVQLSVLLVVLLCVQCPPLQVVLCVVLVLVVLSVLLRDDLVRLLVSLLSQLVSLVVLLVVQVVVCPPNQDLVSLLVSLVVSQVSCVSNVFHFPCPVQSDDDPPDPDDRPSVCSVVRNCLSNDSVNSSVRSVVSSVVSNVSSCVSSVVDDPVPPD

pLDDT: mean 87.6, std 11.71, range [38.41, 98.12]

Organism: Salmonella enterica (NCBI:txid28901)

InterPro domains:
  IPR008766 Replication gene A protein-like [PF05840] (182-293)